Protein AF-A0A6L2ZPE0-F1 (afdb_monomer)

Solvent-accessible surface area (backbone atoms only — not comparable to full-atom values): 14202 Å² total; per-residue (Å²): 119,42,83,41,79,46,84,91,79,40,63,32,37,33,32,72,95,74,75,38,65,35,44,45,56,43,68,49,98,86,68,51,77,44,74,53,47,75,71,44,80,59,39,36,24,79,84,68,46,30,36,34,26,38,26,52,60,90,89,48,51,29,39,37,36,22,38,70,83,26,42,57,69,44,80,45,80,47,71,62,42,45,76,47,62,55,90,67,32,40,35,39,35,35,39,81,40,45,62,68,52,84,88,72,60,78,58,49,72,44,65,26,36,36,42,34,64,43,83,83,42,46,64,91,42,48,35,35,41,58,54,69,72,50,80,34,57,27,35,36,43,40,44,83,50,59,21,33,44,34,40,31,52,48,92,84,46,51,72,42,72,36,33,38,31,30,54,73,96,33,57,29,39,42,54,95,81,26,44,32,43,54,45,55,75,53,36,73,30,36,30,41,32,34,59,66,45,58,34,78,56,75,90,45,66,89,60,46,43,70,72,58,90,81,78,54,83,75,35,66,36,37,33,34,32,31,46,43,52,52,53,53,47,58,49,64,77,44,78,88,58,57,73,90,71,43,58,72,45,75,41,55,70,36,83,85,132

Secondary structure (DSSP, 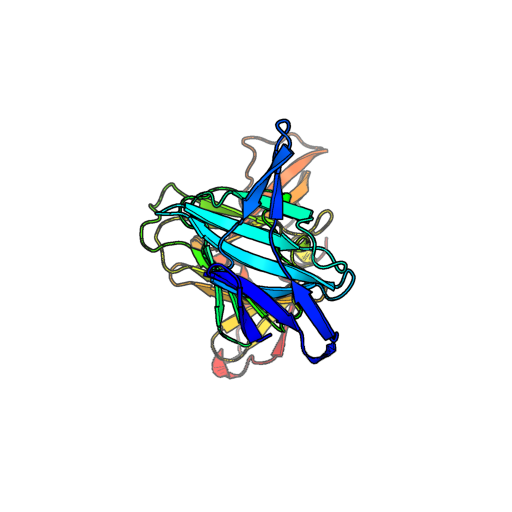8-state):
-EEEEPGGG-EEEEEGGGTEEE--EEE-TTS-EEEP-EEEEEEE-TTT--EEEEEEETTEEEEEEE-TTSSEEEEEE-SS-EEEEETTEEEEE-TT-SB--GGG----SSSEEEEE--TT--TT-EEEEEGGG---SEEEEEE-SSSEEEEEPPTT--GGG-EEEEETTEEEEEETTEEEEEEESSGGGEEEEEEEEESS-TTTTTT-EESSSSPPTT-EEEEEEEHHHHHHHHHHT-TTS-GGG-BT-EE-SS---

Structure (mmCIF, N/CA/C/O backbone):
data_AF-A0A6L2ZPE0-F1
#
_entry.id   AF-A0A6L2ZPE0-F1
#
loop_
_atom_site.group_PDB
_atom_site.id
_atom_site.type_symbol
_atom_site.label_atom_id
_atom_site.label_alt_id
_atom_site.label_comp_id
_atom_site.label_asym_id
_atom_site.label_entity_id
_atom_site.label_seq_id
_atom_site.pdbx_PDB_ins_code
_atom_site.Cartn_x
_atom_site.Cartn_y
_atom_site.Cartn_z
_atom_site.occupancy
_atom_site.B_iso_or_equiv
_atom_site.auth_seq_id
_atom_site.auth_comp_id
_atom_site.auth_asym_id
_atom_site.auth_atom_id
_atom_site.pdbx_PDB_model_num
ATOM 1 N N . MET A 1 1 ? -19.258 -7.045 14.512 1.00 85.19 1 MET A N 1
ATOM 2 C CA . MET A 1 1 ? -18.960 -5.946 15.446 1.00 85.19 1 MET A CA 1
ATOM 3 C C . MET A 1 1 ? -20.206 -5.113 15.635 1.00 85.19 1 MET A C 1
ATOM 5 O O . MET A 1 1 ? -20.815 -4.745 14.639 1.00 85.19 1 MET A O 1
ATOM 9 N N . ILE A 1 2 ? -20.593 -4.888 16.885 1.00 84.50 2 ILE A N 1
ATOM 10 C CA . ILE A 1 2 ? -21.793 -4.151 17.286 1.00 84.50 2 ILE A CA 1
ATOM 11 C C . ILE A 1 2 ? -21.330 -3.026 18.204 1.00 84.50 2 ILE A C 1
ATOM 13 O O . ILE A 1 2 ? -20.639 -3.296 19.184 1.00 84.50 2 ILE A O 1
ATOM 17 N N . LYS A 1 3 ? -21.674 -1.778 17.891 1.00 86.06 3 LYS A N 1
ATOM 18 C CA . LYS A 1 3 ? -21.422 -0.658 18.800 1.00 86.06 3 LYS A CA 1
ATOM 19 C C . LYS A 1 3 ? -22.396 -0.761 19.974 1.00 86.06 3 LYS A C 1
ATOM 21 O O . LYS A 1 3 ? -23.591 -0.940 19.754 1.00 86.06 3 LYS A O 1
ATOM 26 N N . VAL A 1 4 ? -21.887 -0.691 21.198 1.00 86.38 4 VAL A N 1
ATOM 27 C CA . VAL A 1 4 ? -22.680 -0.798 22.427 1.00 86.38 4 VAL A CA 1
ATOM 28 C C . VAL A 1 4 ? -22.483 0.445 23.282 1.00 86.38 4 VAL A C 1
ATOM 30 O O . VAL A 1 4 ? -21.359 0.907 23.474 1.00 86.38 4 VAL A O 1
ATOM 33 N N . THR A 1 5 ? -23.583 0.984 23.797 1.0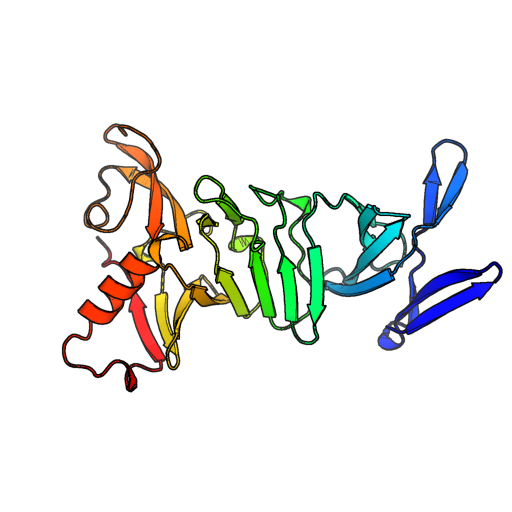0 83.06 5 THR A N 1
ATOM 34 C CA . THR A 1 5 ? -23.556 2.053 24.796 1.00 83.06 5 THR A CA 1
ATOM 35 C C . THR A 1 5 ? -23.596 1.409 26.175 1.00 83.06 5 THR A C 1
ATOM 37 O O . THR A 1 5 ? -24.498 0.627 26.468 1.00 83.06 5 THR A O 1
ATOM 40 N N . LEU A 1 6 ? -22.600 1.706 27.002 1.00 77.81 6 LEU A N 1
ATOM 41 C CA . LEU A 1 6 ? -22.524 1.265 28.390 1.00 77.81 6 LEU A CA 1
ATOM 42 C C . LEU A 1 6 ? -23.164 2.300 29.325 1.00 77.81 6 LEU A C 1
ATOM 44 O O . LEU A 1 6 ? -23.484 3.423 28.925 1.00 77.81 6 LEU A O 1
ATOM 48 N N . SER A 1 7 ? -23.302 1.934 30.600 1.00 76.38 7 SER A N 1
ATOM 49 C CA . SER A 1 7 ? -23.621 2.885 31.669 1.00 76.38 7 SER A CA 1
ATOM 50 C C . SER A 1 7 ? -22.662 4.084 31.635 1.00 76.38 7 SER A C 1
ATOM 52 O O . SER A 1 7 ? -21.479 3.925 31.340 1.00 76.38 7 SER A O 1
ATOM 54 N N . ASN A 1 8 ? -23.166 5.279 31.954 1.00 72.12 8 ASN A N 1
ATOM 55 C CA . ASN A 1 8 ? -22.430 6.555 31.909 1.00 72.12 8 ASN A CA 1
ATOM 56 C C . ASN A 1 8 ? -22.077 7.061 30.494 1.00 72.12 8 ASN A C 1
ATOM 58 O O . ASN A 1 8 ? -21.094 7.780 30.331 1.00 72.12 8 ASN A O 1
ATOM 62 N N . ASN A 1 9 ? -22.865 6.707 29.469 1.00 68.94 9 ASN A N 1
ATOM 63 C CA . ASN A 1 9 ? -22.670 7.126 28.069 1.00 68.94 9 ASN A CA 1
ATOM 64 C C . ASN A 1 9 ? -21.311 6.733 27.462 1.00 68.94 9 ASN A C 1
ATOM 66 O O . ASN A 1 9 ? -20.894 7.284 26.441 1.00 68.94 9 ASN A O 1
ATOM 70 N N . GLN A 1 10 ? -20.624 5.760 28.059 1.00 75.06 10 GLN A N 1
ATOM 71 C CA . GLN A 1 10 ? -19.410 5.202 27.479 1.00 75.06 10 GLN A CA 1
ATOM 72 C C . GLN A 1 10 ? -19.762 4.344 26.263 1.00 75.06 10 GLN A C 1
ATOM 74 O O . GLN A 1 10 ? -20.821 3.719 26.206 1.00 75.06 10 GLN A O 1
ATOM 79 N N . GLN A 1 11 ? -18.869 4.305 25.278 1.00 77.25 11 GLN A N 1
ATOM 80 C CA . GLN A 1 11 ? -19.064 3.524 24.061 1.00 77.25 11 GLN A CA 1
ATOM 81 C C . GLN A 1 11 ? -18.039 2.400 23.999 1.00 77.25 11 GLN A C 1
ATOM 83 O O . GLN A 1 11 ? -16.845 2.611 24.205 1.00 77.25 11 GLN A O 1
ATOM 88 N N . GLY A 1 12 ? -18.526 1.204 23.694 1.00 83.56 12 GLY A N 1
ATOM 89 C CA . GLY A 1 12 ? -17.714 0.032 23.427 1.00 83.56 12 GLY A CA 1
ATOM 90 C C . GLY A 1 12 ? -18.099 -0.620 22.114 1.00 83.56 12 GLY A C 1
ATOM 91 O O . GLY A 1 12 ? -19.098 -0.276 21.478 1.00 83.56 12 GLY A O 1
ATOM 92 N N . TRP A 1 13 ? -17.309 -1.604 21.713 1.00 88.19 13 TRP A N 1
ATOM 93 C CA . TRP A 1 13 ? -17.604 -2.421 20.545 1.00 88.19 13 TRP A CA 1
ATOM 94 C C . TRP A 1 13 ? -17.597 -3.892 20.916 1.00 88.19 13 TRP A C 1
ATOM 96 O O . TRP A 1 13 ? -16.618 -4.396 21.447 1.00 88.19 13 TRP A O 1
ATOM 106 N N . TYR A 1 14 ? -18.684 -4.597 20.630 1.00 86.88 14 TYR A N 1
ATOM 107 C CA . TYR A 1 14 ? -18.827 -6.015 20.918 1.00 86.88 14 TYR A CA 1
ATOM 108 C C . TYR A 1 14 ? -18.617 -6.873 19.664 1.00 86.88 14 TYR A C 1
ATOM 110 O O . TYR A 1 14 ? -19.280 -6.698 18.632 1.00 86.88 14 TYR A O 1
ATOM 118 N N . HIS A 1 15 ? -17.706 -7.838 19.753 1.00 86.38 15 HIS A N 1
ATOM 119 C CA . HIS A 1 15 ? -17.476 -8.864 18.747 1.00 86.38 15 HIS A CA 1
ATOM 120 C C . HIS A 1 15 ? -18.230 -10.143 19.116 1.00 86.38 15 HIS A C 1
ATOM 122 O O . HIS A 1 15 ? -17.716 -10.978 19.857 1.00 86.38 15 HIS A O 1
ATOM 128 N N . ALA A 1 16 ? -19.429 -10.331 18.556 1.00 82.44 16 ALA A N 1
ATOM 129 C CA . ALA A 1 16 ? -20.279 -11.488 18.854 1.00 82.44 16 ALA A CA 1
ATOM 130 C C . ALA A 1 16 ? -19.575 -12.841 18.638 1.00 82.44 16 ALA A C 1
ATOM 132 O O . ALA A 1 16 ? -19.639 -13.704 19.507 1.00 82.44 16 ALA A O 1
ATOM 133 N N . GLY A 1 17 ? -18.824 -12.999 17.541 1.00 79.94 17 GLY A N 1
ATOM 134 C CA . GLY A 1 17 ? -18.114 -14.251 17.243 1.00 79.94 17 GLY A CA 1
ATOM 135 C C . GLY A 1 17 ? -16.994 -14.599 18.232 1.00 79.94 17 GLY A C 1
ATOM 136 O O . GLY A 1 17 ? -16.657 -15.763 18.379 1.00 79.94 17 GLY A O 1
ATOM 137 N N . GLN A 1 18 ? -16.450 -13.606 18.942 1.00 80.69 18 GLN A N 1
ATOM 138 C CA . GLN A 1 18 ? -15.392 -13.794 19.949 1.00 80.69 18 GLN A CA 1
ATOM 139 C C . GLN A 1 18 ? -15.925 -13.575 21.373 1.00 80.69 18 GLN A C 1
ATOM 141 O O . GLN A 1 18 ? -15.170 -13.644 22.334 1.00 80.69 18 GLN A O 1
ATOM 146 N N . LYS A 1 19 ? -17.223 -13.265 21.509 1.00 84.31 19 LYS A N 1
ATOM 147 C CA . LYS A 1 19 ? -17.889 -12.846 22.748 1.00 84.31 19 LYS A CA 1
ATOM 148 C C . LYS A 1 19 ? -17.116 -11.780 23.531 1.00 84.31 19 LYS A C 1
ATOM 150 O O . LYS A 1 19 ? -17.027 -11.838 24.753 1.00 84.31 19 LYS A O 1
ATOM 155 N N . LYS A 1 20 ? -16.570 -10.794 22.820 1.00 83.38 20 LYS A N 1
ATOM 156 C CA . LYS A 1 20 ? -15.585 -9.861 23.369 1.00 83.38 20 LYS A CA 1
ATOM 157 C C . LYS A 1 20 ? -16.029 -8.409 23.285 1.00 83.38 20 LYS A C 1
ATOM 159 O O . LYS A 1 20 ? -16.500 -7.983 22.236 1.00 83.38 20 LYS A O 1
ATOM 164 N N . LEU A 1 21 ? -15.833 -7.650 24.361 1.00 84.25 21 LEU A N 1
ATOM 165 C CA . LEU A 1 21 ? -16.079 -6.211 24.414 1.00 84.25 21 LEU A CA 1
ATOM 166 C C . LEU A 1 21 ? -14.755 -5.438 24.349 1.00 84.25 21 LEU A C 1
ATOM 168 O O . LEU A 1 21 ? -13.828 -5.721 25.099 1.00 84.25 21 LEU A O 1
ATOM 172 N N . PHE A 1 22 ? -14.687 -4.468 23.446 1.00 84.31 22 PHE A N 1
ATOM 173 C CA . PHE A 1 22 ? -13.554 -3.581 23.221 1.00 84.31 22 PHE A CA 1
ATOM 174 C C . PHE A 1 22 ? -13.868 -2.210 23.814 1.00 84.31 22 PHE A C 1
ATOM 176 O O . PHE A 1 22 ? -14.843 -1.574 23.401 1.00 84.31 22 PHE A O 1
ATOM 183 N N . LEU A 1 23 ? -13.048 -1.774 24.772 1.00 81.50 23 LEU A N 1
ATOM 184 C CA . LEU A 1 23 ? -13.173 -0.485 25.453 1.00 81.50 23 LEU A CA 1
ATOM 185 C C . LEU A 1 23 ? -11.819 0.233 25.457 1.00 81.50 23 LEU A C 1
ATOM 187 O O . LEU A 1 23 ? -10.861 -0.287 26.031 1.00 81.50 23 LEU A O 1
ATOM 191 N N . PRO A 1 24 ? -11.681 1.403 24.818 1.00 76.06 24 PRO A N 1
ATOM 192 C CA . PRO A 1 24 ? -10.384 2.055 24.706 1.00 76.06 24 PRO A CA 1
ATOM 193 C C . PRO A 1 24 ? -10.133 2.959 25.913 1.00 76.06 24 PRO A C 1
ATOM 195 O O . PRO A 1 24 ? -10.222 4.187 25.839 1.00 76.06 24 PRO A O 1
ATOM 198 N N . PHE A 1 25 ? -9.824 2.352 27.046 1.00 78.81 25 PHE A N 1
ATOM 199 C CA . PHE A 1 25 ? -9.368 3.101 28.206 1.00 78.81 25 PHE A CA 1
ATOM 200 C C . PHE A 1 25 ? -7.847 3.237 28.177 1.00 78.81 25 PHE A C 1
ATOM 202 O O . PHE A 1 25 ? -7.128 2.291 27.860 1.00 78.81 25 PHE A O 1
ATOM 209 N N . THR A 1 26 ? -7.366 4.422 28.526 1.00 70.00 26 THR A N 1
ATOM 210 C CA . THR A 1 26 ? -5.977 4.670 28.917 1.00 70.00 26 THR A CA 1
ATOM 211 C C . THR A 1 26 ? -5.974 5.245 30.307 1.00 70.00 26 THR A C 1
ATOM 213 O O . THR A 1 26 ? -6.753 6.156 30.573 1.00 70.00 26 THR A O 1
ATOM 216 N N . THR A 1 27 ? -5.077 4.765 31.152 1.00 71.44 27 THR A N 1
ATOM 217 C CA . THR A 1 27 ? -4.797 5.393 32.439 1.00 71.44 27 THR A CA 1
ATOM 218 C C . THR A 1 27 ? -3.555 6.253 32.265 1.00 71.44 27 THR A C 1
ATOM 220 O O . THR A 1 27 ? -2.558 5.769 31.729 1.00 71.44 27 THR A O 1
ATOM 223 N N . ASP A 1 28 ? -3.622 7.528 32.633 1.00 73.50 28 ASP A N 1
ATOM 224 C CA . ASP A 1 28 ? -2.429 8.376 32.655 1.00 73.50 28 ASP A CA 1
ATOM 225 C C . ASP A 1 28 ? -1.588 8.143 33.924 1.00 73.50 28 ASP A C 1
ATOM 227 O O . ASP A 1 28 ? -1.962 7.373 34.810 1.00 73.50 28 ASP A O 1
ATOM 231 N N . GLU A 1 29 ? -0.437 8.813 34.016 1.00 75.19 29 GLU A N 1
ATOM 232 C CA . GLU A 1 29 ? 0.478 8.714 35.165 1.00 75.19 29 GLU A CA 1
ATOM 233 C C . GLU A 1 29 ? -0.168 9.156 36.492 1.00 75.19 29 GLU A C 1
ATOM 235 O O . GLU A 1 29 ? 0.295 8.765 37.561 1.00 75.19 29 GLU A O 1
ATOM 240 N N . SER A 1 30 ? -1.260 9.929 36.437 1.00 74.88 30 SER A N 1
ATOM 241 C CA . SER A 1 30 ? -2.030 10.360 37.610 1.00 74.88 30 SER A CA 1
ATOM 242 C C . SER A 1 30 ? -3.082 9.340 38.062 1.00 74.88 30 SER A C 1
ATOM 244 O O . SER A 1 30 ? -3.756 9.555 39.067 1.00 74.88 30 SER A O 1
ATOM 246 N N . GLY A 1 31 ? -3.245 8.233 37.330 1.00 73.12 31 GLY A N 1
ATOM 247 C CA . GLY A 1 31 ? -4.303 7.254 37.574 1.00 73.12 31 GLY A CA 1
ATOM 248 C C . GLY A 1 31 ? -5.650 7.629 36.947 1.00 73.12 31 GLY A C 1
ATOM 249 O O . GLY A 1 31 ? -6.632 6.910 37.140 1.00 73.12 31 GLY A O 1
ATOM 250 N N . SER A 1 32 ? -5.725 8.724 36.183 1.00 75.56 32 SER A N 1
ATOM 251 C CA . SER A 1 32 ? -6.971 9.177 35.564 1.00 75.56 32 SER A CA 1
ATOM 252 C C . SER A 1 32 ? -7.281 8.362 34.312 1.00 75.56 32 SER A C 1
ATOM 254 O O . SER A 1 32 ? -6.438 8.176 33.432 1.00 75.56 32 SER A O 1
ATOM 256 N N . ILE A 1 33 ? -8.524 7.883 34.209 1.00 73.69 33 ILE A N 1
ATOM 257 C CA . ILE A 1 33 ? -8.987 7.091 33.066 1.00 73.69 33 ILE A CA 1
ATOM 258 C C . ILE A 1 33 ? -9.466 8.027 31.957 1.00 73.69 33 ILE A C 1
ATOM 260 O O . ILE A 1 33 ? -10.505 8.678 32.062 1.00 73.69 33 ILE A O 1
ATOM 264 N N . LYS A 1 34 ? -8.747 8.031 30.839 1.00 76.25 34 LYS A N 1
ATOM 265 C CA . LYS A 1 34 ? -9.169 8.649 29.585 1.00 76.25 34 LYS A CA 1
ATOM 266 C C . LYS A 1 34 ? -9.822 7.604 28.685 1.00 76.25 34 LYS A C 1
ATOM 268 O O . LYS A 1 34 ? -9.224 6.579 28.372 1.00 76.25 34 LYS A O 1
ATOM 273 N N . THR A 1 35 ? -11.047 7.889 28.249 1.00 75.12 35 THR A N 1
ATOM 274 C CA . THR A 1 35 ? -11.790 7.052 27.295 1.00 75.12 35 THR A CA 1
ATOM 275 C C . THR A 1 35 ? -11.646 7.635 25.894 1.00 75.12 35 THR A C 1
ATOM 277 O O . THR A 1 35 ? -11.941 8.813 25.690 1.00 75.12 35 THR A O 1
ATOM 280 N N . HIS A 1 36 ? -11.206 6.833 24.923 1.00 76.88 36 HIS A N 1
ATOM 281 C CA . HIS A 1 36 ? -11.205 7.241 23.512 1.00 76.88 36 HIS A CA 1
ATOM 282 C C . HIS A 1 36 ? -12.570 6.937 22.880 1.00 76.88 36 HIS A C 1
ATOM 284 O O . HIS A 1 36 ? -13.215 5.941 23.196 1.00 76.88 36 HIS A O 1
ATOM 290 N N . ASN A 1 37 ? -13.051 7.792 21.985 1.00 81.12 37 ASN A N 1
ATOM 291 C CA . ASN A 1 37 ? -14.343 7.571 21.341 1.00 81.12 37 ASN A CA 1
ATOM 292 C C . ASN A 1 37 ? -14.159 6.709 20.085 1.00 81.12 37 ASN A C 1
ATOM 294 O O . ASN A 1 37 ? -13.794 7.247 19.043 1.00 81.12 37 ASN A O 1
ATOM 298 N N . LEU A 1 38 ? -14.400 5.393 20.177 1.00 84.88 38 LEU A N 1
ATOM 299 C CA . LEU A 1 38 ? -14.336 4.483 19.022 1.00 84.88 38 LEU A CA 1
ATOM 300 C C . LEU A 1 38 ? -15.484 4.763 18.048 1.00 84.88 38 LEU A C 1
ATOM 302 O O . LEU A 1 38 ? -16.615 4.293 18.226 1.00 84.88 38 LEU A O 1
ATOM 306 N N . ASP A 1 39 ? -15.172 5.497 16.991 1.00 83.19 39 ASP A N 1
ATOM 307 C CA . ASP A 1 39 ? -16.144 5.965 16.015 1.00 83.19 39 ASP A CA 1
ATOM 308 C C . ASP A 1 39 ? -16.479 4.879 14.988 1.00 83.19 39 ASP A C 1
ATOM 310 O O . ASP A 1 39 ? -17.623 4.431 14.903 1.00 83.19 39 ASP A O 1
ATOM 314 N N . GLN A 1 40 ? -15.465 4.380 14.274 1.00 86.94 40 GLN A N 1
ATOM 315 C CA . GLN A 1 40 ? -15.633 3.412 13.188 1.00 86.94 40 GLN A CA 1
ATOM 316 C C . GLN A 1 40 ? -14.721 2.201 13.377 1.00 86.94 40 GLN A C 1
ATOM 318 O O . GLN A 1 40 ? -13.508 2.337 13.498 1.00 86.94 40 GLN A O 1
ATOM 323 N N . TYR A 1 41 ? -15.293 0.997 13.327 1.00 89.44 41 TYR A N 1
ATOM 324 C CA . TYR A 1 41 ? -14.527 -0.249 13.280 1.00 89.44 41 TYR A CA 1
ATOM 325 C C . TYR A 1 41 ? -13.953 -0.506 11.881 1.00 89.44 41 TYR A C 1
ATOM 327 O O . TYR A 1 41 ? -14.695 -0.598 10.898 1.00 89.44 41 TYR A O 1
ATOM 335 N N . LEU A 1 42 ? -12.634 -0.691 11.810 1.00 91.94 42 LEU A N 1
ATOM 336 C CA . LEU A 1 42 ? -11.914 -0.973 10.574 1.00 91.94 42 LEU A CA 1
ATOM 337 C C . LEU A 1 42 ? -11.742 -2.470 10.354 1.00 91.94 42 LEU A C 1
ATOM 339 O O . LEU A 1 42 ? -12.040 -2.953 9.275 1.00 91.94 42 LEU A O 1
ATOM 343 N N . GLY A 1 43 ? -11.349 -3.267 11.339 1.00 91.69 43 GLY A N 1
ATOM 344 C CA . GLY A 1 43 ? -11.106 -4.692 11.094 1.00 91.69 43 GLY A CA 1
ATOM 345 C C . GLY A 1 43 ? -10.294 -5.364 12.181 1.00 91.69 43 GLY A C 1
ATOM 346 O O . GLY A 1 43 ? -9.867 -4.705 13.121 1.00 91.69 43 GLY A O 1
ATOM 347 N N . LEU A 1 44 ? -10.113 -6.676 12.058 1.00 91.62 44 LEU A N 1
ATOM 348 C CA . LEU A 1 44 ? -9.188 -7.458 12.879 1.00 91.62 44 LEU A CA 1
ATOM 349 C C . LEU A 1 44 ? -7.965 -7.815 12.043 1.00 91.62 44 LEU A C 1
ATOM 351 O O . LEU A 1 44 ? -8.114 -8.032 10.847 1.00 91.62 44 LEU A O 1
ATOM 355 N N . THR A 1 45 ? -6.788 -7.930 12.644 1.00 90.88 45 THR A N 1
ATOM 356 C CA . THR A 1 45 ? -5.658 -8.608 11.995 1.00 90.88 45 THR A CA 1
ATOM 357 C C . THR A 1 45 ? -5.926 -10.111 11.905 1.00 90.88 45 THR A C 1
ATOM 359 O O . THR A 1 45 ? -6.571 -10.693 12.781 1.00 90.88 45 THR A O 1
ATOM 362 N N . HIS A 1 46 ? -5.401 -10.759 10.863 1.00 81.81 46 HIS A N 1
ATOM 363 C CA . HIS A 1 46 ? -5.574 -12.202 10.678 1.00 81.81 46 HIS A CA 1
ATOM 364 C C . HIS A 1 46 ? -4.809 -13.030 11.731 1.00 81.81 46 HIS A C 1
ATOM 366 O O . HIS A 1 46 ? -5.310 -14.048 12.187 1.00 81.81 46 HIS A O 1
ATOM 372 N N . GLN A 1 47 ? -3.596 -12.611 12.122 1.00 79.69 47 GLN A N 1
ATOM 373 C CA . GLN A 1 47 ? -2.721 -13.400 13.007 1.00 79.69 47 GLN A CA 1
ATOM 374 C C . GLN A 1 47 ? -2.894 -13.083 14.496 1.00 79.69 47 GLN A C 1
ATOM 376 O O . GLN A 1 47 ? -3.029 -13.992 15.304 1.00 79.69 47 GLN A O 1
ATOM 381 N N . SER A 1 48 ? -2.857 -11.800 14.866 1.00 78.44 48 SER A N 1
ATOM 382 C CA . SER A 1 48 ? -2.891 -11.380 16.274 1.00 78.44 48 SER A CA 1
ATOM 383 C C . SER A 1 48 ? -4.295 -11.069 16.788 1.00 78.44 48 SER A C 1
ATOM 385 O O . SER A 1 48 ? -4.449 -10.775 17.966 1.00 78.44 48 SER A O 1
ATOM 387 N N . HIS A 1 49 ? -5.309 -11.088 15.914 1.00 82.81 49 HIS A N 1
ATOM 388 C CA . HIS A 1 49 ? -6.677 -10.666 16.220 1.00 82.81 49 HIS A CA 1
ATOM 389 C C . HIS A 1 49 ? -6.767 -9.288 16.894 1.00 82.81 49 HIS A C 1
ATOM 391 O O . HIS A 1 49 ? -7.667 -9.024 17.692 1.00 82.81 49 HIS A O 1
ATOM 397 N N . ASN A 1 50 ? -5.858 -8.380 16.536 1.00 90.38 50 ASN A N 1
ATOM 398 C CA . ASN A 1 50 ? -5.886 -7.008 17.024 1.00 90.38 50 ASN A CA 1
ATOM 399 C C . ASN A 1 50 ? -6.934 -6.224 16.235 1.00 90.38 50 ASN A C 1
ATOM 401 O O . ASN A 1 50 ? -6.973 -6.288 15.004 1.00 90.38 50 ASN A O 1
ATOM 405 N N . ALA A 1 51 ? -7.799 -5.502 16.938 1.00 91.81 51 ALA A N 1
ATOM 406 C CA . ALA A 1 51 ? -8.878 -4.734 16.339 1.00 91.81 51 ALA A CA 1
ATOM 407 C C . ALA A 1 51 ? -8.437 -3.294 16.071 1.00 91.81 51 ALA A C 1
ATOM 409 O O . ALA A 1 51 ? -7.878 -2.636 16.944 1.00 91.81 51 ALA A O 1
ATOM 410 N N . TYR A 1 52 ? -8.732 -2.796 14.875 1.00 92.81 52 TYR A N 1
ATOM 411 C CA . TYR A 1 52 ? -8.467 -1.419 14.477 1.00 92.81 52 TYR A CA 1
ATOM 412 C C . TYR A 1 52 ? -9.755 -0.609 14.429 1.00 92.81 52 TYR A C 1
ATOM 414 O O . TYR A 1 52 ? -10.780 -1.068 13.909 1.00 92.81 52 TYR A O 1
ATOM 422 N N . PHE A 1 53 ? -9.674 0.619 14.925 1.00 91.50 53 PHE A N 1
ATOM 423 C CA . PHE A 1 53 ? -10.760 1.586 14.926 1.00 91.50 53 PHE A CA 1
ATOM 424 C C . PHE A 1 53 ? -10.244 2.973 14.557 1.00 91.50 53 PHE A C 1
ATOM 426 O O . PHE A 1 53 ? -9.115 3.322 14.892 1.00 91.50 53 PHE A O 1
ATOM 433 N N . ASN A 1 54 ? -11.106 3.786 13.958 1.00 89.44 54 ASN A N 1
ATOM 434 C CA . ASN A 1 54 ? -10.958 5.233 14.021 1.00 89.44 54 ASN A CA 1
ATOM 435 C C . ASN A 1 54 ? -11.539 5.729 15.346 1.00 89.44 54 ASN A C 1
ATOM 437 O O . ASN A 1 54 ? -12.616 5.294 15.763 1.00 89.44 54 ASN A O 1
ATOM 441 N N . SER A 1 55 ? -10.839 6.655 15.986 1.00 86.88 55 SER A N 1
ATOM 442 C CA . SER A 1 55 ? -11.306 7.419 17.133 1.00 86.88 55 SER A CA 1
ATOM 443 C C . SER A 1 55 ? -11.468 8.877 16.749 1.00 86.88 55 SER A C 1
ATOM 445 O O . SER A 1 55 ? -10.623 9.408 16.036 1.00 86.88 55 SER A O 1
ATOM 447 N N . LYS A 1 56 ? -12.522 9.531 17.242 1.00 79.50 56 LYS A N 1
ATOM 448 C CA . LYS A 1 56 ? -12.767 10.957 16.997 1.00 79.50 56 LYS A CA 1
ATOM 449 C C . LYS A 1 56 ? -12.894 11.730 18.304 1.00 79.50 56 LYS A C 1
ATOM 451 O O . LYS A 1 56 ? -13.828 11.499 19.074 1.00 79.50 56 LYS A O 1
ATOM 456 N N . VAL A 1 57 ? -11.990 12.680 18.531 1.00 71.75 57 VAL A N 1
ATOM 457 C CA . VAL A 1 57 ? -12.045 13.626 19.655 1.00 71.75 57 VAL A CA 1
ATOM 458 C C . VAL A 1 57 ? -11.963 15.047 19.098 1.00 71.75 57 VAL A C 1
ATOM 460 O O . VAL A 1 57 ? -10.904 15.502 18.677 1.00 71.75 57 VAL A O 1
ATOM 463 N N . GLY A 1 58 ? -13.100 15.747 19.060 1.00 72.69 58 GLY A N 1
ATOM 464 C CA . GLY A 1 58 ? -13.204 17.029 18.355 1.00 72.69 58 GLY A CA 1
ATOM 465 C C . GLY A 1 58 ? -12.934 16.855 16.857 1.00 72.69 58 GLY A C 1
ATOM 466 O O . GLY A 1 58 ? -13.609 16.064 16.193 1.00 72.69 58 GLY A O 1
ATOM 467 N N . GLU A 1 59 ? -11.937 17.576 16.342 1.00 67.69 59 GLU A N 1
ATOM 468 C CA . GLU A 1 59 ? -11.456 17.458 14.956 1.00 67.69 59 GLU A CA 1
ATOM 469 C C . GLU A 1 59 ? -10.338 16.421 14.782 1.00 67.69 59 GLU A C 1
ATOM 471 O O . GLU A 1 59 ? -10.019 16.040 13.657 1.00 67.69 59 GLU A O 1
ATOM 476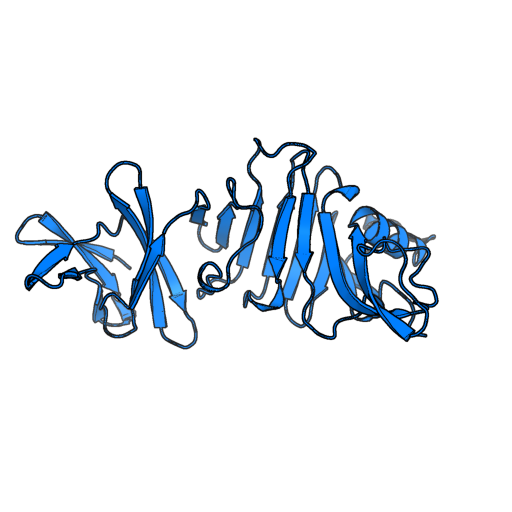 N N . GLN A 1 60 ? -9.757 15.923 15.878 1.00 72.50 60 GLN A N 1
ATOM 477 C CA . GLN A 1 60 ? -8.717 14.904 15.806 1.00 72.50 60 GLN A CA 1
ATOM 478 C C . GLN A 1 60 ? -9.347 13.547 15.515 1.00 72.50 60 GLN A C 1
ATOM 480 O O . GLN A 1 60 ? -10.130 13.013 16.307 1.00 72.50 60 GLN A O 1
ATOM 485 N N . LEU A 1 61 ? -8.981 12.991 14.366 1.00 81.94 61 LEU A N 1
ATOM 486 C CA . LEU A 1 61 ? -9.130 11.575 14.085 1.00 81.94 61 LEU A CA 1
ATOM 487 C C . LEU A 1 61 ? -7.857 10.884 14.565 1.00 81.94 61 LEU A C 1
ATOM 489 O O . LEU A 1 61 ? -6.778 11.426 14.415 1.00 81.94 61 LEU A O 1
ATOM 493 N N . ASP A 1 62 ? -7.959 9.707 15.149 1.00 87.69 62 ASP A N 1
ATOM 494 C CA . ASP A 1 62 ? -6.813 8.890 15.531 1.00 87.69 62 ASP A CA 1
ATOM 495 C C . ASP A 1 62 ? -7.106 7.446 15.166 1.00 87.69 62 ASP A C 1
ATOM 497 O O . ASP A 1 62 ? -8.260 7.020 15.141 1.00 87.69 62 ASP A O 1
ATOM 501 N N . LEU A 1 63 ? -6.062 6.670 14.928 1.00 89.69 63 LEU A N 1
ATOM 502 C CA . LEU A 1 63 ? -6.181 5.235 14.765 1.00 89.69 63 LEU A CA 1
ATOM 503 C C . LEU A 1 63 ? -5.918 4.552 16.098 1.00 89.69 63 LEU A C 1
ATOM 505 O O . LEU A 1 63 ? -4.922 4.798 16.776 1.00 89.69 63 LEU A O 1
ATOM 509 N N . ILE A 1 64 ? -6.834 3.677 16.479 1.00 90.31 64 ILE A N 1
ATOM 510 C CA . ILE A 1 64 ? -6.787 2.931 17.724 1.00 90.31 64 ILE A CA 1
ATOM 511 C C . ILE A 1 64 ? -6.602 1.459 17.389 1.00 90.31 64 ILE A C 1
ATOM 513 O O . ILE A 1 64 ? -7.472 0.840 16.776 1.00 90.31 64 ILE A O 1
ATOM 517 N N . LYS A 1 65 ? -5.467 0.905 17.816 1.00 91.50 65 LYS A N 1
ATOM 518 C CA . LYS A 1 65 ? -5.184 -0.526 17.790 1.00 91.50 65 LYS A CA 1
ATOM 519 C C . LYS A 1 65 ? -5.476 -1.097 19.168 1.00 91.50 65 LYS A C 1
ATOM 521 O O . LYS A 1 65 ? -4.897 -0.671 20.168 1.00 91.50 65 LYS A O 1
ATOM 526 N N . MET A 1 66 ? -6.369 -2.068 19.214 1.00 90.56 66 MET A N 1
ATOM 527 C CA . MET A 1 66 ? -6.718 -2.808 20.415 1.00 90.56 66 MET A CA 1
ATOM 528 C C . MET A 1 66 ? -6.198 -4.228 20.297 1.00 90.56 66 MET A C 1
ATOM 530 O O . MET A 1 66 ? -6.300 -4.832 19.230 1.00 90.56 66 MET A O 1
ATOM 534 N N . ASN A 1 67 ? -5.659 -4.763 21.383 1.00 89.69 67 ASN A N 1
ATOM 535 C CA . ASN A 1 67 ? -5.151 -6.126 21.379 1.00 89.69 67 ASN A CA 1
ATOM 536 C C . ASN A 1 67 ? -6.296 -7.154 21.392 1.00 89.69 67 ASN A C 1
ATOM 538 O O . ASN A 1 67 ? -7.469 -6.822 21.601 1.00 89.69 67 ASN A O 1
ATOM 542 N N . GLN A 1 68 ? -5.941 -8.428 21.229 1.00 86.38 68 GLN A N 1
ATOM 543 C CA . GLN A 1 68 ? -6.866 -9.553 21.382 1.00 86.38 68 GLN A CA 1
ATOM 544 C C . GLN A 1 68 ? -7.541 -9.631 22.752 1.00 86.38 68 GLN A C 1
ATOM 546 O O . GLN A 1 68 ? -8.531 -10.346 22.868 1.00 86.38 68 GLN A O 1
ATOM 551 N N . ASP A 1 69 ? -7.037 -8.923 23.772 1.00 84.88 69 ASP A N 1
ATOM 552 C CA . ASP A 1 69 ? -7.611 -8.833 25.118 1.00 84.88 69 ASP A CA 1
ATOM 553 C C . ASP A 1 69 ? -8.637 -7.698 25.248 1.00 84.88 69 ASP A C 1
ATOM 555 O O . ASP A 1 69 ? -9.451 -7.714 26.168 1.00 84.88 69 ASP A O 1
ATOM 559 N N . GLY A 1 70 ? -8.776 -6.857 24.219 1.00 81.12 70 GLY A N 1
ATOM 560 C CA . GLY A 1 70 ? -9.774 -5.790 24.166 1.00 81.12 70 GLY A CA 1
ATOM 561 C C . GLY A 1 70 ? -9.326 -4.543 24.914 1.00 81.12 70 GLY A C 1
ATOM 562 O O . GLY A 1 70 ? -10.143 -3.651 25.137 1.00 81.12 70 GLY A O 1
ATOM 563 N N . ALA A 1 71 ? -8.041 -4.485 25.267 1.00 84.75 71 ALA A N 1
ATOM 564 C CA . ALA A 1 71 ? -7.364 -3.329 25.822 1.00 84.75 71 ALA A CA 1
ATOM 565 C C . ALA A 1 71 ? -6.722 -2.500 24.703 1.00 84.75 71 ALA A C 1
ATOM 567 O O . ALA A 1 71 ? -6.449 -3.000 23.606 1.00 84.75 71 ALA A O 1
ATOM 568 N N . LEU A 1 72 ? -6.472 -1.219 24.979 1.00 87.19 72 LEU A N 1
ATOM 569 C CA . LEU A 1 72 ? -5.711 -0.382 24.063 1.00 87.19 72 LEU A CA 1
ATOM 570 C C . LEU A 1 72 ? -4.269 -0.897 23.977 1.00 87.19 72 LEU A C 1
ATOM 572 O O . LEU A 1 72 ? -3.562 -0.930 24.976 1.00 87.19 72 LEU A O 1
ATOM 576 N N . GLU A 1 73 ? -3.831 -1.254 22.773 1.00 88.75 73 GLU A N 1
ATOM 577 C CA . GLU A 1 73 ? -2.437 -1.616 22.505 1.00 88.75 73 GLU A CA 1
ATOM 578 C C . GLU A 1 73 ? -1.645 -0.388 22.061 1.00 88.75 73 GLU A C 1
ATOM 580 O O . GLU A 1 73 ? -0.544 -0.134 22.542 1.00 88.75 73 GLU A O 1
ATOM 585 N N . LYS A 1 74 ? -2.207 0.384 21.123 1.00 88.44 74 LYS A N 1
ATOM 586 C CA . LYS A 1 74 ? -1.533 1.547 20.553 1.00 88.44 74 LYS A CA 1
ATOM 587 C C . LYS A 1 74 ? -2.529 2.588 20.070 1.00 88.44 74 LYS A C 1
ATOM 589 O O . LYS A 1 74 ? -3.539 2.266 19.443 1.00 88.44 74 LYS A O 1
ATOM 594 N N . LYS A 1 75 ? -2.190 3.851 20.313 1.00 88.12 75 LYS A N 1
ATOM 595 C CA . LYS A 1 75 ? -2.798 5.009 19.665 1.00 88.12 75 LYS A CA 1
ATOM 596 C C . LYS A 1 75 ? -1.837 5.520 18.593 1.00 88.12 75 LYS A C 1
ATOM 598 O O . LYS A 1 75 ? -0.690 5.829 18.900 1.00 88.12 75 LYS A O 1
ATOM 603 N N . ILE A 1 76 ? -2.310 5.603 17.358 1.00 87.19 76 ILE A N 1
ATOM 604 C CA . ILE A 1 76 ? -1.559 6.079 16.198 1.00 87.19 76 ILE A CA 1
ATOM 605 C C . ILE A 1 76 ? -2.170 7.429 15.793 1.00 87.19 76 ILE A C 1
ATOM 607 O O . ILE A 1 76 ? -3.323 7.458 15.350 1.00 87.19 76 ILE A O 1
ATOM 611 N N . PRO A 1 77 ? -1.449 8.549 15.984 1.00 86.00 77 PRO A N 1
ATOM 612 C CA . PRO A 1 77 ? -1.952 9.866 15.621 1.00 86.00 77 PRO A CA 1
ATOM 613 C C . PRO A 1 77 ? -2.254 9.961 14.128 1.00 86.00 77 PRO A C 1
ATOM 615 O O . PRO A 1 77 ? -1.411 9.605 13.302 1.00 86.00 77 PRO A O 1
ATOM 618 N N . ASN A 1 78 ? -3.426 10.481 13.765 1.00 81.62 78 ASN A N 1
ATOM 619 C CA . ASN A 1 78 ? -3.716 10.738 12.360 1.00 81.62 78 ASN A CA 1
ATOM 620 C C . ASN A 1 78 ? -2.974 11.999 11.894 1.00 81.62 78 ASN A C 1
ATOM 622 O O . ASN A 1 78 ? -3.219 13.103 12.376 1.00 81.62 78 ASN A O 1
ATOM 626 N N . LYS A 1 79 ? -2.091 11.843 10.908 1.00 83.00 79 LYS A N 1
ATOM 627 C CA . LYS A 1 79 ? -1.312 12.935 10.298 1.00 83.00 79 LYS A CA 1
ATOM 628 C C . LYS A 1 79 ? -2.029 13.559 9.087 1.00 83.00 79 LYS A C 1
ATOM 630 O O . LYS A 1 79 ? -1.385 14.001 8.143 1.00 83.00 79 LYS A O 1
ATOM 635 N N . GLY A 1 80 ? -3.361 13.531 9.085 1.00 79.12 80 GLY A N 1
ATOM 636 C CA . GLY A 1 80 ? -4.227 13.863 7.947 1.00 79.12 80 GLY A CA 1
ATOM 637 C C . GLY A 1 80 ? -4.492 12.698 6.981 1.00 79.12 80 GLY A C 1
ATOM 638 O O . GLY A 1 80 ? -5.211 12.882 6.005 1.00 79.12 80 GLY A O 1
ATOM 639 N N . MET A 1 81 ? -3.939 11.515 7.249 1.00 80.19 81 MET A N 1
ATOM 640 C CA . MET A 1 81 ? -4.146 10.276 6.497 1.00 80.19 81 MET A CA 1
ATOM 641 C C . MET A 1 81 ? -5.378 9.528 7.005 1.00 80.19 81 MET A C 1
ATOM 643 O O . MET A 1 81 ? -5.505 9.247 8.195 1.00 80.19 81 MET A O 1
ATOM 647 N N . ILE A 1 82 ? -6.276 9.119 6.118 1.00 84.38 82 ILE A N 1
ATOM 648 C CA . ILE A 1 82 ? -7.559 8.552 6.530 1.00 84.38 82 ILE A CA 1
ATOM 649 C C . ILE A 1 82 ? -7.651 7.093 6.106 1.00 84.38 82 ILE A C 1
ATOM 651 O O . ILE A 1 82 ? -7.665 6.777 4.919 1.00 84.38 82 ILE A O 1
ATOM 655 N N . TYR A 1 83 ? -7.794 6.208 7.092 1.00 93.06 83 TYR A N 1
ATOM 656 C CA . TYR A 1 83 ? -8.246 4.848 6.842 1.00 93.06 83 TYR A CA 1
ATOM 657 C C . TYR A 1 83 ? -9.759 4.756 6.992 1.00 93.06 83 TYR A C 1
ATOM 659 O O . TYR A 1 83 ? -10.323 5.185 7.997 1.00 93.06 83 TYR A O 1
ATOM 667 N N . GLN A 1 84 ? -10.427 4.164 6.010 1.00 92.25 84 GLN A N 1
ATOM 668 C CA . GLN A 1 84 ? -11.872 3.947 6.037 1.00 92.25 84 GLN A CA 1
ATOM 669 C C . GLN A 1 84 ? -12.201 2.530 5.606 1.00 92.25 84 GLN A C 1
ATOM 671 O O . GLN A 1 84 ? -11.521 1.942 4.769 1.00 92.25 84 GLN A O 1
ATOM 676 N N . ARG A 1 85 ? -13.293 1.980 6.138 1.00 90.75 85 ARG A N 1
ATOM 677 C CA . ARG A 1 85 ? -13.806 0.688 5.687 1.00 90.75 85 ARG A CA 1
ATOM 678 C C . ARG A 1 85 ? -15.030 0.861 4.802 1.00 90.75 85 ARG A C 1
ATOM 680 O O . ARG A 1 85 ? -16.085 1.256 5.289 1.00 90.75 85 ARG A O 1
ATOM 687 N N . ALA A 1 86 ? -14.908 0.422 3.555 1.00 91.00 86 ALA A N 1
ATOM 688 C CA . ALA A 1 86 ? -16.017 0.227 2.631 1.00 91.00 86 ALA A CA 1
ATOM 689 C C . ALA A 1 86 ? -16.060 -1.259 2.262 1.00 91.00 86 ALA A C 1
ATOM 691 O O . ALA A 1 86 ? -15.389 -1.681 1.328 1.00 91.00 86 ALA A O 1
ATOM 692 N N . LYS A 1 87 ? -16.775 -2.086 3.043 1.00 86.38 87 LYS A N 1
ATOM 693 C CA . LYS A 1 87 ? -16.758 -3.557 2.881 1.00 86.38 87 LYS A CA 1
ATOM 694 C C . LYS A 1 87 ? -16.993 -3.948 1.407 1.00 86.38 87 LYS A C 1
ATOM 696 O O . LYS A 1 87 ? -18.025 -3.546 0.874 1.00 86.38 87 LYS A O 1
ATOM 701 N N . PRO A 1 88 ? -16.100 -4.741 0.775 1.00 91.62 88 PRO A N 1
ATOM 702 C CA . PRO A 1 88 ? -15.028 -5.570 1.352 1.00 91.62 88 PRO A CA 1
ATOM 703 C C . PRO A 1 88 ? -13.606 -4.957 1.309 1.00 91.62 88 PRO A C 1
ATOM 705 O O . PRO A 1 88 ? -12.626 -5.690 1.342 1.00 91.62 88 PRO A O 1
ATOM 708 N N . ILE A 1 89 ? -13.470 -3.638 1.229 1.00 95.19 89 ILE A N 1
ATOM 709 C CA . ILE A 1 89 ? -12.209 -2.926 0.986 1.00 95.19 89 ILE A CA 1
ATOM 710 C C . ILE A 1 89 ? -11.819 -2.090 2.214 1.00 95.19 89 ILE A C 1
ATOM 712 O O . ILE A 1 89 ? -12.670 -1.447 2.845 1.00 95.19 89 ILE A O 1
ATOM 716 N N . LEU A 1 90 ? -10.527 -2.088 2.550 1.00 96.88 90 LEU A N 1
ATOM 717 C CA . LEU A 1 90 ? -9.931 -1.021 3.353 1.00 96.88 90 LEU A CA 1
ATOM 718 C C . LEU A 1 90 ? -9.429 0.070 2.412 1.00 96.88 90 LEU A C 1
ATOM 720 O O . LEU A 1 90 ? -8.738 -0.224 1.446 1.00 96.88 90 LEU A O 1
ATOM 724 N N . ILE A 1 91 ? -9.766 1.319 2.690 1.00 96.50 91 ILE A N 1
ATOM 725 C CA . ILE A 1 91 ? -9.305 2.479 1.935 1.00 96.50 91 ILE A CA 1
ATOM 726 C C . ILE A 1 91 ? -8.266 3.199 2.784 1.00 96.50 91 ILE A C 1
ATOM 728 O O . ILE A 1 91 ? -8.517 3.443 3.961 1.00 96.50 91 ILE A O 1
ATOM 732 N N . LEU A 1 92 ? -7.136 3.534 2.177 1.00 96.00 92 LEU A N 1
ATOM 733 C CA . LEU A 1 92 ? -6.102 4.424 2.678 1.00 96.00 92 LEU A CA 1
ATOM 734 C C . LEU A 1 92 ? -6.069 5.660 1.774 1.00 96.00 92 LEU A C 1
ATOM 736 O O . LEU A 1 92 ? -5.633 5.575 0.627 1.00 96.00 92 LEU A O 1
ATOM 740 N N . ASP A 1 93 ? -6.509 6.801 2.293 1.00 94.12 93 ASP A N 1
ATOM 741 C CA . ASP A 1 93 ? -6.238 8.113 1.707 1.00 94.12 93 ASP A CA 1
ATOM 742 C C . ASP A 1 93 ? -5.001 8.703 2.380 1.00 94.12 93 ASP A C 1
ATOM 744 O O . ASP A 1 93 ? -4.984 8.888 3.599 1.00 94.12 93 ASP A O 1
ATOM 748 N N . SER A 1 94 ? -3.959 8.988 1.599 1.00 92.88 94 SER A N 1
ATOM 749 C CA . SER A 1 94 ? -2.705 9.524 2.130 1.00 92.88 94 SER A CA 1
ATOM 750 C C . SER A 1 94 ? -2.870 10.883 2.812 1.00 92.88 94 SER A C 1
ATOM 752 O O . SER A 1 94 ? -2.049 11.245 3.656 1.00 92.88 94 SER A O 1
ATOM 754 N N . GLY A 1 95 ? -3.884 11.666 2.431 1.00 90.38 95 GLY A N 1
ATOM 755 C CA . GLY A 1 95 ? -3.974 13.067 2.821 1.00 90.38 95 GLY A CA 1
ATOM 756 C C . GLY A 1 95 ? -2.659 13.815 2.530 1.00 90.38 95 GLY A C 1
ATOM 757 O O . GLY A 1 95 ? -2.042 13.577 1.485 1.00 90.38 95 GLY A O 1
ATOM 758 N N . PRO A 1 96 ? -2.186 14.695 3.431 1.00 89.69 96 PRO A N 1
ATOM 759 C CA . PRO A 1 96 ? -0.965 15.473 3.227 1.00 89.69 96 PRO A CA 1
ATOM 760 C C . PRO A 1 96 ? 0.327 14.673 3.470 1.00 89.69 96 PRO A C 1
ATOM 762 O O . PRO A 1 96 ? 1.418 15.226 3.336 1.00 89.69 96 PRO A O 1
ATOM 765 N N . VAL A 1 97 ? 0.236 13.398 3.864 1.00 91.25 97 VAL A N 1
ATOM 766 C CA . VAL A 1 97 ? 1.408 12.581 4.189 1.00 91.25 97 VAL A CA 1
ATOM 767 C C . VAL A 1 97 ? 2.229 12.322 2.929 1.00 91.25 97 VAL A C 1
ATOM 769 O O . VAL A 1 97 ? 1.713 11.853 1.917 1.00 91.25 97 VAL A O 1
ATOM 772 N N . SER A 1 98 ? 3.532 12.601 3.000 1.00 93.25 98 SER A N 1
ATOM 773 C CA . SER A 1 98 ? 4.467 12.359 1.897 1.00 93.25 98 SER A CA 1
ATOM 774 C C . SER A 1 98 ? 5.090 10.964 1.926 1.00 93.25 98 SER A C 1
ATOM 776 O O . SER A 1 98 ? 5.366 10.388 0.875 1.00 93.25 98 SER A O 1
ATOM 778 N N . VAL A 1 99 ? 5.301 10.402 3.118 1.00 94.88 99 VAL A N 1
ATOM 779 C CA . VAL A 1 99 ? 5.877 9.068 3.321 1.00 94.88 99 VAL A CA 1
ATOM 780 C C . VAL A 1 99 ? 5.121 8.356 4.435 1.00 94.88 99 VAL A C 1
ATOM 782 O O . VAL A 1 99 ? 4.955 8.907 5.523 1.00 94.88 99 VAL A O 1
ATOM 785 N N . LEU A 1 100 ? 4.674 7.131 4.167 1.00 94.00 100 LEU A N 1
ATOM 786 C CA . LEU A 1 100 ? 3.981 6.311 5.154 1.00 94.00 100 LEU A CA 1
ATOM 787 C C . LEU A 1 100 ? 4.978 5.725 6.167 1.00 94.00 100 LEU A C 1
ATOM 789 O O . LEU A 1 100 ? 5.881 4.976 5.783 1.00 94.00 100 LEU A O 1
ATOM 793 N N . ALA A 1 101 ? 4.816 6.065 7.450 1.00 91.06 101 ALA A N 1
ATOM 794 C CA . ALA A 1 101 ? 5.686 5.575 8.519 1.00 91.06 101 ALA A CA 1
ATOM 795 C C . ALA A 1 101 ? 5.350 4.126 8.908 1.00 91.06 101 ALA A C 1
ATOM 797 O O . ALA A 1 101 ? 4.241 3.657 8.679 1.00 91.06 101 ALA A O 1
ATOM 798 N N . ASP A 1 102 ? 6.291 3.423 9.538 1.00 89.31 102 ASP A N 1
ATOM 799 C CA . ASP A 1 102 ? 6.175 1.984 9.840 1.00 89.31 102 ASP A CA 1
ATOM 800 C C . ASP A 1 102 ? 4.949 1.621 10.681 1.00 89.31 102 ASP A C 1
ATOM 802 O O . ASP A 1 102 ? 4.296 0.609 10.438 1.00 89.31 102 ASP A O 1
ATOM 806 N N . ASP A 1 103 ? 4.593 2.490 11.620 1.00 87.12 103 ASP A N 1
ATOM 807 C CA . ASP A 1 103 ? 3.425 2.314 12.480 1.00 87.12 103 ASP A CA 1
ATOM 808 C C . ASP A 1 103 ? 2.089 2.598 11.783 1.00 87.12 103 ASP A C 1
ATOM 810 O O . ASP A 1 103 ? 1.033 2.248 12.310 1.00 87.12 103 ASP A O 1
ATOM 814 N N . ASP A 1 104 ? 2.135 3.227 10.609 1.00 89.81 104 ASP A N 1
ATOM 815 C CA . ASP A 1 104 ? 0.967 3.672 9.857 1.00 89.81 104 ASP A CA 1
ATOM 816 C C . ASP A 1 104 ? 0.489 2.604 8.846 1.00 89.81 104 ASP A C 1
ATOM 818 O O . ASP A 1 104 ? -0.545 2.790 8.201 1.00 89.81 104 ASP A O 1
ATOM 822 N N . TYR A 1 105 ? 1.190 1.466 8.716 1.00 93.62 105 TYR A N 1
ATOM 823 C CA . TYR A 1 105 ? 0.776 0.329 7.881 1.00 93.62 105 TYR A CA 1
ATOM 824 C C . TYR A 1 105 ? -0.234 -0.556 8.619 1.00 93.62 105 TYR A C 1
ATOM 826 O O . TYR A 1 105 ? 0.085 -1.230 9.601 1.00 93.62 105 TYR A O 1
ATOM 834 N N . ILE A 1 106 ? -1.468 -0.599 8.115 1.00 92.81 106 ILE A N 1
ATOM 835 C CA . ILE A 1 106 ? -2.548 -1.402 8.699 1.00 92.81 106 ILE A CA 1
ATOM 836 C C . ILE A 1 106 ? -2.822 -2.625 7.830 1.00 92.81 106 ILE A C 1
ATOM 838 O O . ILE A 1 106 ? -3.063 -2.493 6.632 1.00 92.81 106 ILE A O 1
ATOM 842 N N . ASN A 1 107 ? -2.861 -3.805 8.456 1.00 94.00 107 ASN A N 1
ATOM 843 C CA . ASN A 1 107 ? -3.169 -5.091 7.827 1.00 94.00 107 ASN A CA 1
ATOM 844 C C . ASN A 1 107 ? -4.341 -5.768 8.539 1.00 94.00 107 ASN A C 1
ATOM 846 O O . ASN A 1 107 ? -4.156 -6.444 9.552 1.00 94.00 107 ASN A O 1
ATOM 850 N N . ILE A 1 108 ? -5.550 -5.574 8.019 1.00 93.75 108 ILE A N 1
ATOM 851 C CA . ILE A 1 108 ? -6.767 -6.207 8.539 1.00 93.75 108 ILE A CA 1
ATOM 852 C C . ILE A 1 108 ? -7.291 -7.280 7.582 1.00 93.75 108 ILE A C 1
ATOM 854 O O . ILE A 1 108 ? -7.010 -7.259 6.389 1.00 93.75 108 ILE A O 1
ATOM 858 N N . ASP A 1 109 ? -8.090 -8.195 8.117 1.00 92.25 109 ASP A N 1
ATOM 859 C CA . ASP A 1 109 ? -8.697 -9.327 7.427 1.00 92.25 109 ASP A CA 1
ATOM 860 C C . ASP A 1 109 ? -9.851 -8.872 6.518 1.00 92.25 109 ASP A C 1
ATOM 862 O O . ASP A 1 109 ? -11.043 -8.941 6.844 1.00 92.25 109 ASP A O 1
ATOM 866 N N . VAL A 1 110 ? -9.464 -8.289 5.387 1.00 93.38 110 VAL A N 1
ATOM 867 C CA . VAL A 1 110 ? -10.321 -7.953 4.252 1.00 93.38 110 VAL A CA 1
ATOM 868 C C . VAL A 1 110 ? -9.587 -8.317 2.958 1.00 93.38 110 VAL A C 1
ATOM 870 O O . VAL A 1 110 ? -8.357 -8.277 2.915 1.00 93.38 110 VAL A O 1
ATOM 873 N N . PRO A 1 111 ? -10.306 -8.664 1.879 1.00 94.25 111 PRO A N 1
ATOM 874 C CA . PRO A 1 111 ? -9.672 -9.164 0.660 1.00 94.25 111 PRO A CA 1
ATOM 875 C C . PRO A 1 111 ? -8.869 -8.115 -0.118 1.00 94.25 111 PRO A C 1
ATOM 877 O O . PRO A 1 111 ? -8.046 -8.497 -0.950 1.00 94.25 111 PRO A O 1
ATOM 880 N N . ALA A 1 112 ? -9.107 -6.816 0.104 1.00 96.62 112 ALA A N 1
ATOM 881 C CA . ALA A 1 112 ? -8.459 -5.774 -0.680 1.00 96.62 112 ALA A CA 1
ATOM 882 C C . ALA A 1 112 ? -8.174 -4.476 0.086 1.00 96.62 112 ALA A C 1
ATOM 884 O O . ALA A 1 112 ? -8.949 -4.055 0.950 1.00 96.62 112 ALA A O 1
ATOM 885 N N . LEU A 1 113 ? -7.091 -3.816 -0.326 1.00 97.69 113 LEU A N 1
ATOM 886 C CA . LEU A 1 113 ? -6.710 -2.459 0.058 1.00 97.69 113 LEU A CA 1
ATOM 887 C C . LEU A 1 113 ? -6.819 -1.533 -1.158 1.00 97.69 113 LEU A C 1
ATOM 889 O O . LEU A 1 113 ? -6.362 -1.882 -2.240 1.00 97.69 113 LEU A O 1
ATOM 893 N N . LEU A 1 114 ? -7.382 -0.345 -0.979 1.00 97.62 114 LEU A N 1
ATOM 894 C CA . LEU A 1 114 ? -7.343 0.752 -1.940 1.00 97.62 114 LEU A CA 1
ATOM 895 C C . LEU A 1 114 ? -6.468 1.865 -1.374 1.00 97.62 114 LEU A C 1
ATOM 897 O O . LEU A 1 114 ? -6.781 2.404 -0.320 1.00 97.62 114 LEU A O 1
ATOM 901 N N . ILE A 1 115 ? -5.406 2.223 -2.084 1.00 97.62 115 ILE A N 1
ATOM 902 C CA . ILE A 1 115 ? -4.535 3.350 -1.755 1.00 97.62 115 ILE A CA 1
ATOM 903 C C . ILE A 1 115 ? -4.853 4.487 -2.723 1.00 97.62 115 ILE A C 1
ATOM 905 O O . ILE A 1 115 ? -4.783 4.305 -3.940 1.00 97.62 115 ILE A O 1
ATOM 909 N N . THR A 1 116 ? -5.193 5.653 -2.181 1.00 95.75 116 THR A N 1
ATOM 910 C CA . THR A 1 116 ? -5.498 6.870 -2.939 1.00 95.75 116 THR A CA 1
ATOM 911 C C . THR A 1 116 ? -4.720 8.067 -2.404 1.00 95.75 116 THR A C 1
ATOM 913 O O . THR A 1 116 ? -4.282 8.074 -1.253 1.00 95.75 116 THR A O 1
ATOM 916 N N . THR A 1 117 ? -4.545 9.086 -3.244 1.00 93.19 117 THR A N 1
ATOM 917 C CA . THR A 1 117 ? -3.998 10.390 -2.838 1.00 93.19 117 THR A CA 1
ATOM 918 C C . THR A 1 117 ? -5.076 11.476 -2.924 1.00 93.19 117 THR A C 1
ATOM 920 O O . THR A 1 117 ? -6.018 11.328 -3.714 1.00 93.19 117 THR A O 1
ATOM 923 N N . PRO A 1 118 ? -4.979 12.571 -2.147 1.00 90.00 118 PRO A N 1
ATOM 924 C CA . PRO A 1 118 ? -6.010 13.602 -2.133 1.00 90.00 118 PRO A CA 1
ATOM 925 C C . PRO A 1 118 ? -5.981 14.459 -3.401 1.00 90.00 118 PRO A C 1
ATOM 927 O O . PRO A 1 118 ? -4.914 14.767 -3.936 1.00 90.00 118 PRO A O 1
ATOM 930 N N . PHE A 1 119 ? -7.153 14.938 -3.828 1.00 86.75 119 PHE A N 1
ATOM 931 C CA . PHE A 1 119 ? -7.303 15.808 -5.006 1.00 86.75 119 PHE A CA 1
ATOM 932 C C . PHE A 1 119 ? -6.508 17.117 -4.938 1.00 86.75 119 PHE A C 1
ATOM 934 O O . PHE A 1 119 ? -6.195 17.713 -5.964 1.00 86.75 119 PHE A O 1
ATOM 941 N N . THR A 1 120 ? -6.160 17.554 -3.730 1.00 88.69 120 THR A N 1
ATOM 942 C CA . THR A 1 120 ? -5.379 18.766 -3.472 1.00 88.69 120 THR A CA 1
ATOM 943 C C . THR A 1 120 ? -3.871 18.576 -3.651 1.00 88.69 120 THR A C 1
ATOM 945 O O . THR A 1 120 ? -3.129 19.549 -3.529 1.00 88.69 120 THR A O 1
ATOM 948 N N . GLN A 1 121 ? -3.399 17.357 -3.940 1.00 90.31 121 GLN A N 1
ATOM 949 C CA . GLN A 1 121 ? -1.977 17.074 -4.113 1.00 90.31 121 GLN A CA 1
ATOM 950 C C . GLN A 1 121 ? -1.404 17.814 -5.334 1.00 90.31 121 GLN A C 1
ATOM 952 O O . GLN A 1 121 ? -1.802 17.569 -6.479 1.00 90.31 121 GLN A O 1
ATOM 957 N N . THR A 1 122 ? -0.437 18.697 -5.092 1.00 92.31 122 THR A N 1
ATOM 958 C CA . THR A 1 122 ? 0.192 19.524 -6.129 1.00 92.31 122 THR A CA 1
ATOM 959 C C . THR A 1 122 ? 1.278 18.763 -6.891 1.00 92.31 122 THR A C 1
ATOM 961 O O . THR A 1 122 ? 1.710 17.684 -6.490 1.00 92.31 122 THR A O 1
ATOM 964 N N . GLN A 1 123 ? 1.727 19.322 -8.020 1.00 93.19 123 GLN A N 1
ATOM 965 C CA . GLN A 1 123 ? 2.668 18.672 -8.940 1.00 93.19 123 GLN A CA 1
ATOM 966 C C . GLN A 1 123 ? 4.005 18.260 -8.301 1.00 93.19 123 GLN A C 1
ATOM 968 O O . GLN A 1 123 ? 4.566 17.235 -8.696 1.00 93.19 123 GLN A O 1
ATOM 973 N N . ASP A 1 124 ? 4.486 19.031 -7.327 1.00 92.12 124 ASP A N 1
ATOM 974 C CA . ASP A 1 124 ? 5.783 18.812 -6.674 1.00 92.12 124 ASP A CA 1
ATOM 975 C C . ASP A 1 124 ? 5.688 17.880 -5.458 1.00 92.12 124 ASP A C 1
ATOM 977 O O . ASP A 1 124 ? 6.699 17.481 -4.882 1.00 92.12 124 ASP A O 1
ATOM 981 N N . GLN A 1 125 ? 4.471 17.505 -5.063 1.00 94.56 125 GLN A N 1
ATOM 982 C CA . GLN A 1 125 ? 4.235 16.607 -3.943 1.00 94.56 125 GLN A CA 1
ATOM 983 C C . GLN A 1 125 ? 4.260 15.145 -4.389 1.00 94.56 125 GLN A C 1
ATOM 985 O O . GLN A 1 125 ? 3.859 14.786 -5.498 1.00 94.56 125 GLN A O 1
ATOM 990 N N . SER A 1 126 ? 4.679 14.270 -3.478 1.00 94.88 126 SER A N 1
ATOM 991 C CA . SER A 1 126 ? 4.612 12.826 -3.674 1.00 94.88 126 SER A CA 1
ATOM 992 C C . SER A 1 126 ? 4.129 12.126 -2.417 1.00 94.88 126 SER A C 1
ATOM 994 O O . SER A 1 126 ? 4.537 12.526 -1.330 1.00 94.88 126 SER A O 1
ATOM 996 N N . PHE A 1 127 ? 3.346 11.062 -2.577 1.00 96.69 127 PHE A N 1
ATOM 997 C CA . PHE A 1 127 ? 3.079 10.087 -1.523 1.00 96.69 127 PHE A CA 1
ATOM 998 C C . PHE A 1 127 ? 3.861 8.803 -1.805 1.00 96.69 127 PHE A C 1
ATOM 1000 O O . PHE A 1 127 ? 3.779 8.267 -2.910 1.00 96.69 127 PHE A O 1
ATOM 1007 N N . THR A 1 128 ? 4.619 8.325 -0.820 1.00 96.88 128 THR A N 1
ATOM 1008 C CA . THR A 1 128 ? 5.518 7.173 -0.937 1.00 96.88 128 THR A CA 1
ATOM 1009 C C . THR A 1 128 ? 5.214 6.134 0.138 1.00 96.88 128 THR A C 1
ATOM 1011 O O . THR A 1 128 ? 5.078 6.475 1.313 1.00 96.88 128 THR A O 1
ATOM 1014 N N . PHE A 1 129 ?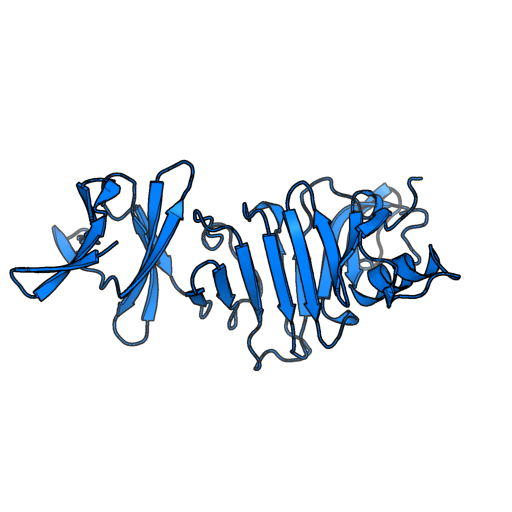 5.144 4.861 -0.246 1.00 97.44 129 PHE A N 1
ATOM 1015 C CA . PHE A 1 129 ? 4.910 3.740 0.670 1.00 97.44 129 PHE A CA 1
ATOM 1016 C C . PHE A 1 129 ? 5.641 2.478 0.192 1.00 97.44 129 PHE A C 1
ATOM 1018 O O . PHE A 1 129 ? 5.928 2.345 -0.997 1.00 97.44 129 PHE A O 1
ATOM 1025 N N . SER A 1 130 ? 5.915 1.539 1.099 1.00 96.75 130 SER A N 1
ATOM 1026 C CA . SER A 1 130 ? 6.492 0.228 0.771 1.00 96.75 130 SER A CA 1
ATOM 1027 C C . SER A 1 130 ? 5.401 -0.829 0.638 1.00 96.75 130 SER A C 1
ATOM 1029 O O . SER A 1 130 ? 4.618 -1.043 1.562 1.00 96.75 130 SER A O 1
ATOM 1031 N N . ILE A 1 131 ? 5.336 -1.499 -0.513 1.00 95.56 131 ILE A N 1
ATOM 1032 C CA . ILE A 1 131 ? 4.262 -2.460 -0.810 1.00 95.56 131 ILE A CA 1
ATOM 1033 C C . ILE A 1 131 ? 4.339 -3.729 0.043 1.00 95.56 131 ILE A C 1
ATOM 1035 O O . ILE A 1 131 ? 3.315 -4.318 0.368 1.00 95.56 131 ILE A O 1
ATOM 1039 N N . ASP A 1 132 ? 5.539 -4.145 0.442 1.00 93.81 132 ASP A N 1
ATOM 1040 C CA . ASP A 1 132 ? 5.781 -5.370 1.210 1.00 93.81 132 ASP A CA 1
ATOM 1041 C C . ASP A 1 132 ? 5.322 -5.301 2.668 1.00 93.81 132 ASP A C 1
ATOM 1043 O O . ASP A 1 132 ? 5.149 -6.337 3.309 1.00 93.81 132 ASP A O 1
ATOM 1047 N N . LYS A 1 133 ? 5.067 -4.094 3.177 1.00 94.88 133 LYS A N 1
ATOM 1048 C CA . LYS A 1 133 ? 4.443 -3.876 4.485 1.00 94.88 133 LYS A CA 1
ATOM 1049 C C . LYS A 1 133 ? 2.927 -4.090 4.459 1.00 94.88 133 LYS A C 1
ATOM 1051 O O . LYS A 1 133 ? 2.304 -4.166 5.518 1.00 94.88 133 LYS A O 1
ATOM 1056 N N . PHE A 1 134 ? 2.330 -4.235 3.275 1.00 95.25 134 PHE A N 1
ATOM 1057 C CA . PHE A 1 134 ? 0.919 -4.557 3.096 1.00 95.25 134 PHE A CA 1
ATOM 1058 C C . PHE A 1 134 ? 0.709 -6.039 2.753 1.00 95.25 134 PHE A C 1
ATOM 1060 O O . PHE A 1 134 ? 1.322 -6.601 1.852 1.00 95.25 134 PHE A O 1
ATOM 1067 N N . SER A 1 135 ? -0.212 -6.679 3.470 1.00 93.00 135 SER A N 1
ATOM 1068 C CA . SER A 1 135 ? -0.520 -8.113 3.405 1.00 93.00 135 SER A CA 1
ATOM 1069 C C . SER A 1 135 ? -1.938 -8.361 2.882 1.00 93.00 135 SER A C 1
ATOM 1071 O O . SER A 1 135 ? -2.690 -9.148 3.452 1.00 93.00 135 SER A O 1
ATOM 1073 N N . TYR A 1 136 ? -2.315 -7.678 1.799 1.00 94.81 136 TYR A N 1
ATOM 1074 C CA . TYR A 1 136 ? -3.627 -7.828 1.161 1.00 94.81 136 TYR A CA 1
ATOM 1075 C C . TYR A 1 136 ? -3.514 -8.634 -0.132 1.00 94.81 136 TYR A C 1
ATOM 1077 O O . TYR A 1 136 ? -2.665 -8.296 -0.956 1.00 94.81 136 TYR A O 1
ATOM 1085 N N . PRO A 1 137 ? -4.375 -9.637 -0.382 1.00 94.25 137 PRO A N 1
ATOM 1086 C CA . PRO A 1 137 ? -4.364 -10.381 -1.646 1.00 94.25 137 PRO A CA 1
ATOM 1087 C C . PRO A 1 137 ? -4.442 -9.472 -2.880 1.00 94.25 137 PRO A C 1
ATOM 1089 O O . PRO A 1 137 ? -3.798 -9.731 -3.898 1.00 94.25 137 PRO A O 1
ATOM 1092 N N . MET A 1 138 ? -5.208 -8.385 -2.770 1.00 95.62 138 MET A N 1
ATOM 1093 C CA . MET A 1 138 ? -5.410 -7.409 -3.830 1.00 95.62 138 MET A CA 1
ATOM 1094 C C . MET A 1 138 ? -5.153 -5.988 -3.328 1.00 95.62 138 MET A C 1
ATOM 1096 O O . MET A 1 138 ? -5.653 -5.594 -2.274 1.00 95.62 138 MET A O 1
ATOM 1100 N N . ILE A 1 139 ? -4.392 -5.209 -4.095 1.00 97.50 139 ILE A N 1
ATOM 1101 C CA . ILE A 1 139 ? -4.104 -3.804 -3.791 1.00 97.50 139 ILE A CA 1
ATOM 1102 C C . ILE A 1 139 ? -4.475 -2.958 -5.007 1.00 97.50 139 ILE A C 1
ATOM 1104 O O . ILE A 1 139 ? -3.990 -3.187 -6.108 1.00 97.50 139 ILE A O 1
ATOM 1108 N N . TYR A 1 140 ? -5.337 -1.971 -4.818 1.00 96.56 140 TYR A N 1
ATOM 1109 C CA . TYR A 1 140 ? -5.676 -0.984 -5.831 1.00 96.56 140 TYR A CA 1
ATOM 1110 C C . TYR A 1 140 ? -4.857 0.273 -5.582 1.00 96.56 140 TYR A C 1
ATOM 1112 O O . TYR A 1 140 ? -4.904 0.832 -4.488 1.00 96.56 140 TYR A O 1
ATOM 1120 N N . LEU A 1 141 ? -4.133 0.732 -6.597 1.00 96.56 141 LEU A N 1
ATOM 1121 C CA . LEU A 1 141 ? -3.457 2.024 -6.573 1.00 96.56 141 LEU A CA 1
ATOM 1122 C C . LEU A 1 141 ? -4.261 2.989 -7.433 1.00 96.56 141 LEU A C 1
ATOM 1124 O O . LEU A 1 141 ? -4.265 2.862 -8.657 1.00 96.56 141 LEU A O 1
ATOM 1128 N N . MET A 1 142 ? -4.952 3.931 -6.793 1.00 94.69 142 MET A N 1
ATOM 1129 C CA . MET A 1 142 ? -5.753 4.942 -7.471 1.00 94.69 142 MET A CA 1
ATOM 1130 C C . MET A 1 142 ? -5.089 6.312 -7.357 1.00 94.69 142 MET A C 1
ATOM 1132 O O . MET A 1 142 ? -4.908 6.841 -6.265 1.00 94.69 142 MET A O 1
ATOM 1136 N N . HIS A 1 143 ? -4.729 6.905 -8.492 1.00 93.88 143 HIS A N 1
ATOM 1137 C CA . HIS A 1 143 ? -4.058 8.200 -8.522 1.00 93.88 143 HIS A CA 1
ATOM 1138 C C . HIS A 1 143 ? -4.577 9.071 -9.669 1.00 93.88 143 HIS A C 1
ATOM 1140 O O . HIS A 1 143 ? -4.347 8.799 -10.848 1.00 93.88 143 HIS A O 1
ATOM 1146 N N . LEU A 1 144 ? -5.294 10.136 -9.314 1.00 90.88 144 LEU A N 1
ATOM 1147 C CA . LEU A 1 144 ? -5.991 11.006 -10.269 1.00 90.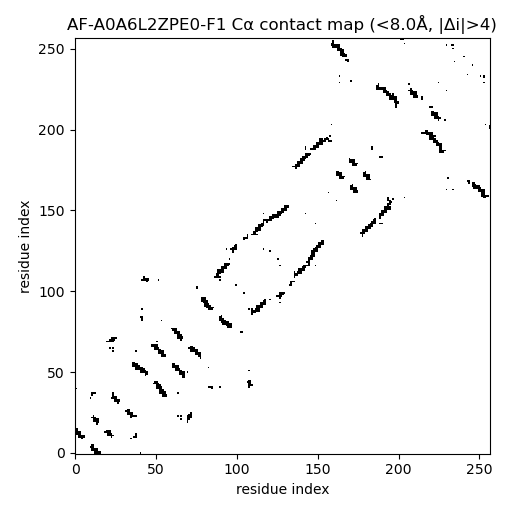88 144 LEU A CA 1
ATOM 1148 C C . LEU A 1 144 ? -5.439 12.443 -10.289 1.00 90.88 144 LEU A C 1
ATOM 1150 O O . LEU A 1 144 ? -5.992 13.306 -10.968 1.00 90.88 144 LEU A O 1
ATOM 1154 N N . ASN A 1 145 ? -4.344 12.696 -9.567 1.00 90.19 145 ASN A N 1
ATOM 1155 C CA . ASN A 1 145 ? -3.895 14.043 -9.205 1.00 90.19 145 ASN A CA 1
ATOM 1156 C C . ASN A 1 145 ? -2.607 14.444 -9.948 1.00 90.19 145 ASN A C 1
ATOM 1158 O O . ASN A 1 145 ? -2.124 13.724 -10.822 1.00 90.19 145 ASN A O 1
ATOM 1162 N N . LEU A 1 146 ? -2.072 15.637 -9.659 1.00 91.38 146 LEU A N 1
ATOM 1163 C CA . LEU A 1 146 ? -0.914 16.192 -10.380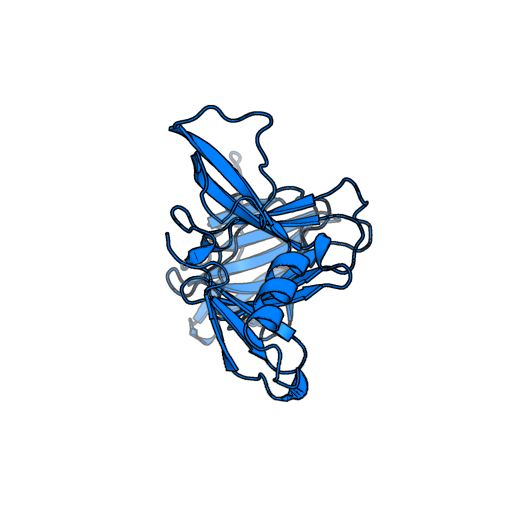 1.00 91.38 146 LEU A CA 1
ATOM 1164 C C . LEU A 1 146 ? 0.447 15.754 -9.819 1.00 91.38 146 LEU A C 1
ATOM 1166 O O . LEU A 1 146 ? 1.441 15.779 -10.562 1.00 91.38 146 LEU A O 1
ATOM 1170 N N . GLY A 1 147 ? 0.480 15.411 -8.529 1.00 94.69 147 GLY A N 1
ATOM 1171 C CA . GLY A 1 147 ? 1.665 14.942 -7.811 1.00 94.69 147 GLY A CA 1
ATOM 1172 C C . GLY A 1 147 ? 2.117 13.552 -8.242 1.00 94.69 147 GLY A C 1
ATOM 1173 O O . GLY A 1 147 ? 1.861 13.137 -9.367 1.00 94.69 147 GLY A O 1
ATOM 1174 N N . LYS A 1 148 ? 2.826 12.840 -7.365 1.00 95.50 148 LYS A N 1
ATOM 1175 C CA . LYS A 1 148 ? 3.298 11.471 -7.623 1.00 95.50 148 LYS A CA 1
ATOM 1176 C C . LYS A 1 148 ? 2.806 10.480 -6.572 1.00 95.50 148 LYS A C 1
ATOM 1178 O O . LYS A 1 148 ? 2.788 10.789 -5.381 1.00 95.50 148 LYS A O 1
ATOM 1183 N N . LEU A 1 149 ? 2.498 9.264 -7.008 1.00 96.75 149 LEU A N 1
ATOM 1184 C CA . LEU A 1 149 ? 2.314 8.096 -6.150 1.00 96.75 149 LEU A CA 1
ATOM 1185 C C . LEU A 1 149 ? 3.500 7.153 -6.357 1.00 96.75 149 LEU A C 1
ATOM 1187 O O . LEU A 1 149 ? 3.744 6.696 -7.471 1.00 96.75 149 LEU A O 1
ATOM 1191 N N . ARG A 1 150 ? 4.249 6.883 -5.291 1.00 97.06 150 ARG A N 1
ATOM 1192 C CA . ARG A 1 150 ? 5.492 6.112 -5.321 1.00 97.06 150 ARG A CA 1
ATOM 1193 C C . ARG A 1 150 ? 5.350 4.839 -4.503 1.00 97.06 150 ARG A C 1
ATOM 1195 O O . ARG A 1 150 ? 5.175 4.878 -3.288 1.00 97.06 150 ARG A O 1
ATOM 1202 N N . CYS A 1 151 ? 5.446 3.711 -5.185 1.00 96.94 151 CYS A N 1
ATOM 1203 C CA . CYS A 1 151 ? 5.400 2.383 -4.601 1.00 96.94 151 CYS A CA 1
ATOM 1204 C C . CYS A 1 151 ? 6.828 1.839 -4.503 1.00 96.94 151 CYS A C 1
ATOM 1206 O O . CYS A 1 151 ? 7.425 1.475 -5.515 1.00 96.94 151 CYS A O 1
ATOM 1208 N N . ILE A 1 152 ? 7.385 1.785 -3.296 1.00 96.56 152 ILE A N 1
ATOM 1209 C CA . ILE A 1 152 ? 8.670 1.132 -3.042 1.00 96.56 152 ILE A CA 1
ATOM 1210 C C . ILE A 1 152 ? 8.456 -0.378 -3.103 1.00 96.56 152 ILE A C 1
ATOM 1212 O O . ILE A 1 152 ? 7.600 -0.934 -2.407 1.00 96.56 152 ILE A O 1
ATOM 1216 N N . MET A 1 153 ? 9.235 -1.023 -3.961 1.00 94.94 153 MET A N 1
ATOM 1217 C CA . MET A 1 153 ? 9.221 -2.459 -4.190 1.00 94.94 153 MET A CA 1
ATOM 1218 C C . MET A 1 153 ? 9.894 -3.205 -3.030 1.00 94.94 153 MET A C 1
ATOM 1220 O O . MET A 1 153 ? 10.738 -2.627 -2.344 1.00 94.94 153 MET A O 1
ATOM 1224 N N . PRO A 1 154 ? 9.549 -4.484 -2.789 1.00 93.69 154 PRO A N 1
ATOM 1225 C CA . PRO A 1 154 ? 10.147 -5.246 -1.699 1.00 93.69 154 PRO A CA 1
ATOM 1226 C C . PRO A 1 154 ? 11.673 -5.309 -1.813 1.00 93.69 154 PRO A C 1
ATOM 1228 O O . PRO A 1 154 ? 12.197 -5.453 -2.919 1.00 93.69 154 PRO A O 1
ATOM 1231 N N . THR A 1 155 ? 12.378 -5.292 -0.683 1.00 89.56 155 THR A N 1
ATOM 1232 C CA . THR A 1 155 ? 13.846 -5.403 -0.655 1.00 89.56 155 THR A CA 1
ATOM 1233 C C . THR A 1 155 ? 14.341 -6.612 -1.453 1.00 89.56 155 THR A C 1
ATOM 1235 O O . THR A 1 155 ? 13.798 -7.711 -1.324 1.00 89.56 155 THR A O 1
ATOM 1238 N N . GLY A 1 156 ? 15.367 -6.398 -2.282 1.00 86.12 156 GLY A N 1
ATOM 1239 C CA . GLY A 1 156 ? 15.935 -7.418 -3.170 1.00 86.12 156 GLY A CA 1
ATOM 1240 C C . GLY A 1 156 ? 15.132 -7.673 -4.449 1.00 86.12 156 GLY A C 1
ATOM 1241 O O . GLY A 1 156 ? 15.545 -8.497 -5.259 1.00 86.12 156 GLY A O 1
ATOM 1242 N N . SER A 1 157 ? 14.003 -6.986 -4.657 1.00 88.69 157 SER A N 1
ATOM 1243 C CA . SER A 1 157 ? 13.311 -7.020 -5.948 1.00 88.69 157 SER A CA 1
ATOM 1244 C C . SER A 1 157 ? 14.089 -6.198 -6.963 1.00 88.69 157 SER A C 1
ATOM 1246 O O . SER A 1 157 ? 14.546 -5.096 -6.664 1.00 88.69 157 SER A O 1
ATOM 1248 N N . THR A 1 158 ? 14.153 -6.701 -8.185 1.00 87.81 158 THR A N 1
ATOM 1249 C CA . THR A 1 158 ? 14.659 -5.963 -9.339 1.00 87.81 158 THR A CA 1
ATOM 1250 C C . THR A 1 158 ? 13.516 -5.723 -10.325 1.00 87.81 158 THR A C 1
ATOM 1252 O O . THR A 1 158 ? 12.481 -6.399 -10.236 1.00 87.81 158 THR A O 1
ATOM 1255 N N . PRO A 1 159 ? 13.642 -4.777 -11.263 1.00 86.31 159 PRO A N 1
ATOM 1256 C CA . PRO A 1 159 ? 12.604 -4.563 -12.263 1.00 86.31 159 PRO A CA 1
ATOM 1257 C C . PRO A 1 159 ? 12.215 -5.826 -13.043 1.00 86.31 159 PRO A C 1
ATOM 1259 O O . PRO A 1 159 ? 11.040 -6.016 -13.331 1.00 86.31 159 PRO A O 1
ATOM 1262 N N . GLU A 1 160 ? 13.165 -6.715 -13.324 1.00 83.88 160 GLU A N 1
ATOM 1263 C CA . GLU A 1 160 ? 12.971 -7.991 -14.026 1.00 83.88 160 GLU A CA 1
ATOM 1264 C C . GLU A 1 160 ? 12.070 -8.961 -13.250 1.00 83.88 160 GLU A C 1
ATOM 1266 O O . GLU A 1 160 ? 11.410 -9.809 -13.843 1.00 83.88 160 GLU A O 1
ATOM 1271 N N . SER A 1 161 ? 12.024 -8.836 -11.920 1.00 84.00 161 SER A N 1
ATOM 1272 C CA . SER A 1 161 ? 11.219 -9.705 -11.051 1.00 84.00 161 SER A CA 1
ATOM 1273 C C . SER A 1 161 ? 9.730 -9.355 -11.029 1.00 84.00 161 SER A C 1
ATOM 1275 O O . SER A 1 161 ? 8.920 -10.114 -10.492 1.00 84.00 161 SER A O 1
ATOM 1277 N N . LEU A 1 162 ? 9.354 -8.199 -11.580 1.00 86.44 162 LEU A N 1
ATOM 1278 C CA . LEU A 1 162 ? 7.953 -7.840 -11.711 1.00 86.44 162 LEU A CA 1
ATOM 1279 C C . LEU A 1 162 ? 7.262 -8.748 -12.723 1.00 86.44 162 LEU A C 1
ATOM 1281 O O . LEU A 1 162 ? 7.858 -9.237 -13.671 1.00 86.44 162 LEU A O 1
ATOM 1285 N N . LEU A 1 163 ? 5.962 -8.928 -12.558 1.00 90.38 163 LEU A N 1
ATOM 1286 C CA . LEU A 1 163 ? 5.130 -9.547 -13.575 1.00 90.38 163 LEU A CA 1
ATOM 1287 C C . LEU A 1 163 ? 4.031 -8.559 -13.930 1.00 90.38 163 LEU A C 1
ATOM 1289 O O . LEU A 1 163 ? 3.304 -8.100 -13.052 1.00 90.38 163 LEU A O 1
ATOM 1293 N N . ILE A 1 164 ? 3.920 -8.217 -15.206 1.00 90.69 164 ILE A N 1
ATOM 1294 C CA . ILE A 1 164 ? 2.840 -7.392 -15.732 1.00 90.69 164 ILE A CA 1
ATOM 1295 C C . ILE A 1 164 ? 1.822 -8.302 -16.395 1.00 90.69 164 ILE A C 1
ATOM 1297 O O . ILE A 1 164 ? 2.174 -9.210 -17.146 1.00 90.69 164 ILE A O 1
ATOM 1301 N N . THR A 1 165 ? 0.555 -8.024 -16.133 1.00 91.19 165 THR A N 1
ATOM 1302 C CA . THR A 1 165 ? -0.558 -8.647 -16.834 1.00 91.19 165 THR A CA 1
ATOM 1303 C C . THR A 1 165 ? -1.607 -7.611 -17.194 1.00 91.19 165 THR A C 1
ATOM 1305 O O . THR A 1 165 ? -1.618 -6.510 -16.641 1.00 91.19 165 THR A O 1
ATOM 1308 N N . GLN A 1 166 ? -2.505 -7.947 -18.108 1.00 87.75 166 GLN A N 1
ATOM 1309 C CA . GLN A 1 166 ? -3.664 -7.128 -18.422 1.00 87.75 166 GLN A CA 1
ATOM 1310 C C . GLN A 1 166 ? -4.946 -7.834 -17.988 1.00 87.75 166 GLN A C 1
ATOM 1312 O O . GLN A 1 166 ? -5.094 -9.047 -18.128 1.00 87.75 166 GLN A O 1
ATOM 1317 N N . LYS A 1 167 ? -5.879 -7.057 -17.436 1.00 84.12 167 LYS A N 1
ATOM 1318 C CA . LYS A 1 167 ? -7.230 -7.506 -17.110 1.00 84.12 167 LYS A CA 1
ATOM 1319 C C . LYS A 1 167 ? -8.243 -6.443 -17.521 1.00 84.12 167 LYS A C 1
ATOM 1321 O O . LYS A 1 167 ? -8.315 -5.361 -16.928 1.00 84.12 167 LYS A O 1
ATOM 1326 N N . GLY A 1 168 ? -9.043 -6.758 -18.529 1.00 82.25 168 GLY A N 1
ATOM 1327 C CA . GLY A 1 168 ? -9.850 -5.807 -19.269 1.00 82.25 168 GLY A CA 1
ATOM 1328 C C . GLY A 1 168 ? -8.999 -4.643 -19.772 1.00 82.25 168 GLY A C 1
ATOM 1329 O O . GLY A 1 168 ? -7.998 -4.804 -20.463 1.00 82.25 168 GLY A O 1
ATOM 1330 N N . TRP A 1 169 ? -9.385 -3.435 -19.372 1.00 78.56 169 TRP A N 1
ATOM 1331 C CA . TRP A 1 169 ? -8.730 -2.188 -19.777 1.00 78.56 169 TRP A CA 1
ATOM 1332 C C . TRP A 1 169 ? -7.560 -1.789 -18.871 1.00 78.56 169 TRP A C 1
ATOM 1334 O O . TRP A 1 169 ? -6.960 -0.735 -19.075 1.00 78.56 169 TRP A O 1
ATOM 1344 N N . ASN A 1 170 ? -7.258 -2.594 -17.849 1.00 83.19 170 ASN A N 1
ATOM 1345 C CA . ASN A 1 170 ? -6.305 -2.231 -16.811 1.00 83.19 170 ASN A CA 1
ATOM 1346 C C . ASN A 1 170 ? -5.075 -3.125 -16.876 1.00 83.19 170 ASN A C 1
ATOM 1348 O O . ASN A 1 170 ? -5.160 -4.349 -16.753 1.00 83.19 170 ASN A O 1
ATOM 1352 N N . VAL A 1 171 ? -3.915 -2.492 -16.999 1.00 87.44 171 VAL A N 1
ATOM 1353 C CA . VAL A 1 171 ? -2.644 -3.147 -16.721 1.00 87.44 171 VAL A CA 1
ATOM 1354 C C . VAL A 1 171 ? -2.499 -3.303 -15.209 1.00 87.44 171 VAL A C 1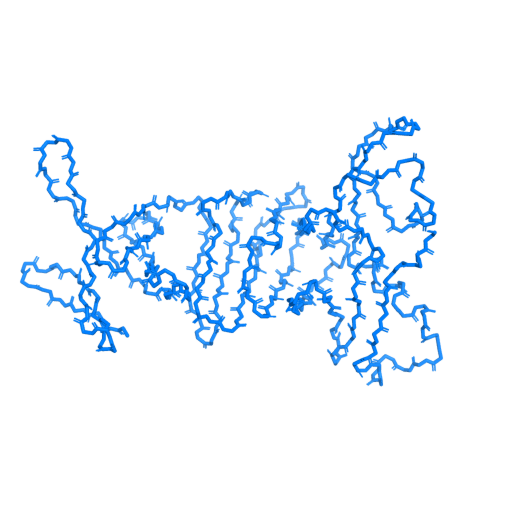
ATOM 1356 O O . VAL A 1 171 ? -2.789 -2.397 -14.426 1.00 87.44 171 VAL A O 1
ATOM 1359 N N . CYS A 1 172 ? -2.068 -4.487 -14.808 1.00 91.94 172 CYS A N 1
ATOM 1360 C CA . CYS A 1 172 ? -1.894 -4.903 -13.431 1.00 91.94 172 CYS A CA 1
ATOM 1361 C C . CYS A 1 172 ? -0.459 -5.384 -13.240 1.00 91.94 172 CYS A C 1
ATOM 1363 O O . CYS A 1 172 ? 0.181 -5.863 -14.177 1.00 91.94 172 CYS A O 1
ATOM 1365 N N . VAL A 1 173 ? 0.030 -5.301 -12.009 1.00 92.88 173 VAL A N 1
ATOM 1366 C CA . VAL A 1 173 ? 1.343 -5.826 -11.638 1.00 92.88 173 VAL A CA 1
ATOM 1367 C C . VAL A 1 173 ? 1.148 -6.882 -10.564 1.00 92.88 173 VAL A C 1
ATOM 1369 O O . VAL A 1 173 ? 0.439 -6.658 -9.587 1.00 92.88 173 VAL A O 1
ATOM 1372 N N . ILE A 1 174 ? 1.766 -8.044 -10.732 1.00 90.56 174 ILE A N 1
ATOM 1373 C CA . ILE A 1 174 ? 1.832 -9.071 -9.698 1.00 90.56 174 ILE A CA 1
ATOM 1374 C C . ILE A 1 174 ? 3.153 -8.873 -8.960 1.00 90.56 174 ILE A C 1
ATOM 1376 O O . ILE A 1 174 ? 4.233 -8.981 -9.540 1.00 90.56 174 ILE A O 1
ATOM 1380 N N . ILE A 1 175 ? 3.051 -8.553 -7.672 1.00 88.56 175 ILE A N 1
ATOM 1381 C CA . ILE A 1 175 ? 4.193 -8.307 -6.791 1.00 88.56 175 ILE A CA 1
ATOM 1382 C C . ILE A 1 175 ? 4.166 -9.380 -5.713 1.00 88.56 175 ILE A C 1
ATOM 1384 O O . ILE A 1 175 ? 3.269 -9.391 -4.872 1.00 88.56 175 ILE A O 1
ATOM 1388 N N . LYS A 1 176 ? 5.137 -10.299 -5.728 1.00 84.56 176 LYS A N 1
ATOM 1389 C CA . LYS A 1 176 ? 5.141 -11.493 -4.866 1.00 84.56 176 LYS A CA 1
ATOM 1390 C C . LYS A 1 176 ? 3.825 -12.281 -4.988 1.00 84.56 176 LYS A C 1
ATOM 1392 O O . LYS A 1 176 ? 3.644 -13.022 -5.945 1.00 84.56 176 LYS A O 1
ATOM 1397 N N . LYS A 1 177 ? 2.918 -12.138 -4.014 1.00 83.69 177 LYS A N 1
ATOM 1398 C CA . LYS A 1 177 ? 1.602 -12.803 -3.966 1.00 83.69 177 LYS A CA 1
ATOM 1399 C C . LYS A 1 177 ? 0.433 -11.814 -4.057 1.00 83.69 177 LYS A C 1
ATOM 1401 O O . LYS A 1 177 ? -0.715 -12.221 -3.915 1.00 83.69 177 LYS A O 1
ATOM 1406 N N . ASN A 1 178 ? 0.719 -10.529 -4.253 1.00 89.56 178 ASN A N 1
ATOM 1407 C CA . ASN A 1 178 ? -0.266 -9.460 -4.304 1.00 89.56 178 ASN A CA 1
ATOM 1408 C C . ASN A 1 178 ? -0.575 -9.132 -5.769 1.00 89.56 178 ASN A C 1
ATOM 1410 O O . ASN A 1 178 ? 0.338 -8.842 -6.547 1.00 89.56 178 ASN A O 1
ATOM 1414 N N . LEU A 1 179 ? -1.857 -9.140 -6.138 1.00 92.44 179 LEU A N 1
ATOM 1415 C CA . LEU A 1 179 ? -2.298 -8.565 -7.408 1.00 92.44 179 LEU A CA 1
ATOM 1416 C C . LEU A 1 179 ? -2.524 -7.065 -7.218 1.00 92.44 179 LEU A C 1
ATOM 1418 O O . LEU A 1 179 ? -3.396 -6.659 -6.446 1.00 92.44 179 LEU A O 1
ATOM 1422 N N . VAL A 1 180 ? -1.751 -6.250 -7.931 1.00 94.88 180 VAL A N 1
ATOM 1423 C CA . VAL A 1 180 ? -1.820 -4.792 -7.859 1.00 94.88 180 VAL A CA 1
ATOM 1424 C C . VAL A 1 180 ? -2.520 -4.234 -9.093 1.00 94.88 180 VAL A C 1
ATOM 1426 O O . VAL A 1 180 ? -1.994 -4.281 -10.205 1.00 94.88 180 VAL A O 1
ATOM 1429 N N . MET A 1 181 ? -3.722 -3.703 -8.887 1.00 94.06 181 MET A N 1
ATOM 1430 C CA . MET A 1 181 ? -4.537 -3.063 -9.917 1.00 94.06 181 MET A CA 1
ATOM 1431 C C . MET A 1 181 ? -4.156 -1.583 -10.018 1.00 94.06 181 MET A C 1
ATOM 1433 O O . MET A 1 181 ? -4.206 -0.865 -9.016 1.00 94.06 181 MET A O 1
ATOM 1437 N N . LEU A 1 182 ? -3.795 -1.115 -11.215 1.00 92.88 182 LEU A N 1
ATOM 1438 C CA . LEU A 1 182 ? -3.315 0.253 -11.426 1.00 92.88 182 LEU A CA 1
ATOM 1439 C C . LEU A 1 182 ? -4.409 1.118 -12.059 1.00 92.88 182 LEU A C 1
ATOM 1441 O O . LEU A 1 182 ? -4.825 0.883 -13.189 1.00 92.88 182 LEU A O 1
ATOM 1445 N N . LEU A 1 183 ? -4.860 2.138 -11.332 1.00 90.38 183 LEU A N 1
ATOM 1446 C CA . LEU A 1 183 ? -5.914 3.064 -11.746 1.00 90.38 183 LEU A CA 1
ATOM 1447 C C . LEU A 1 183 ? -5.348 4.485 -11.731 1.00 90.38 183 LEU A C 1
ATOM 1449 O O . LEU A 1 183 ? -5.417 5.195 -10.730 1.00 90.38 183 LEU A O 1
ATOM 1453 N N . CYS A 1 184 ? -4.742 4.898 -12.841 1.00 88.88 184 CYS A N 1
ATOM 1454 C CA . CYS A 1 184 ? -4.038 6.174 -12.912 1.00 88.88 184 CYS A CA 1
ATOM 1455 C C . CYS A 1 184 ? -4.452 6.983 -14.140 1.00 88.88 184 CYS A C 1
ATOM 1457 O O . CYS A 1 184 ? -4.437 6.462 -15.255 1.00 88.88 184 CYS A O 1
ATOM 1459 N N . HIS A 1 185 ? -4.777 8.264 -13.940 1.00 85.56 185 HIS A N 1
ATOM 1460 C CA . HIS A 1 185 ? -5.083 9.173 -15.048 1.00 85.56 185 HIS A CA 1
ATOM 1461 C C . HIS A 1 185 ? -3.808 9.586 -15.802 1.00 85.56 185 HIS A C 1
ATOM 1463 O O . HIS A 1 185 ? -3.756 9.506 -17.027 1.00 85.56 185 HIS A O 1
ATOM 1469 N N . LYS A 1 186 ? -2.757 9.972 -15.066 1.00 91.56 186 LYS A N 1
ATOM 1470 C CA . LYS A 1 186 ? -1.441 10.345 -15.606 1.00 91.56 186 LYS A CA 1
ATOM 1471 C C . LYS A 1 186 ? -0.415 9.269 -15.272 1.00 91.56 186 LYS A C 1
ATOM 1473 O O . LYS A 1 186 ? 0.192 9.289 -14.202 1.00 91.56 186 LYS A O 1
ATOM 1478 N N . LYS A 1 187 ? -0.239 8.295 -16.165 1.00 92.50 187 LYS A N 1
ATOM 1479 C CA . LYS A 1 187 ? 0.548 7.072 -15.908 1.00 92.50 187 LYS A CA 1
ATOM 1480 C C . LYS A 1 187 ? 2.020 7.352 -15.577 1.00 92.50 187 LYS A C 1
ATOM 1482 O O . LYS A 1 187 ? 2.667 6.555 -14.910 1.00 92.50 187 LYS A O 1
ATOM 1487 N N . GLU A 1 188 ? 2.558 8.496 -15.974 1.00 93.12 188 GLU A N 1
ATOM 1488 C CA . GLU A 1 188 ? 3.894 8.967 -15.606 1.00 93.12 188 GLU A CA 1
ATOM 1489 C C . GLU A 1 188 ? 4.044 9.344 -14.120 1.00 93.12 188 GLU A C 1
ATOM 1491 O O . GLU A 1 188 ? 5.166 9.468 -13.634 1.00 93.12 188 GLU A O 1
ATOM 1496 N N . LYS A 1 189 ? 2.934 9.528 -13.396 1.00 94.56 189 LYS A N 1
ATOM 1497 C CA . LYS A 1 189 ? 2.909 9.942 -11.984 1.00 94.56 189 LYS A CA 1
ATOM 1498 C C . LYS A 1 189 ? 2.857 8.788 -10.992 1.00 94.56 189 LYS A C 1
ATOM 1500 O O . LYS A 1 189 ? 3.119 8.997 -9.810 1.00 94.56 189 LYS A O 1
ATOM 1505 N N . LEU A 1 190 ? 2.541 7.587 -11.466 1.00 95.50 190 LEU A N 1
ATOM 1506 C CA . LEU A 1 190 ? 2.658 6.364 -10.685 1.00 95.50 190 LEU A CA 1
ATOM 1507 C C . LEU A 1 190 ? 4.033 5.750 -10.949 1.00 95.50 190 LEU A C 1
ATOM 1509 O O . LEU A 1 190 ? 4.325 5.358 -12.077 1.00 95.50 190 LEU A O 1
ATOM 1513 N N . GLU A 1 191 ? 4.875 5.695 -9.924 1.00 95.56 191 GLU A N 1
ATOM 1514 C CA . GLU A 1 191 ? 6.263 5.235 -10.007 1.00 95.56 191 GLU A CA 1
ATOM 1515 C C . GLU A 1 191 ? 6.482 4.020 -9.096 1.00 95.56 191 GLU A C 1
ATOM 1517 O O . GLU A 1 191 ? 6.063 4.013 -7.938 1.00 95.56 191 GLU A O 1
ATOM 1522 N N . PHE A 1 192 ? 7.186 3.015 -9.608 1.00 94.81 192 PHE A N 1
ATOM 1523 C CA . PHE A 1 192 ? 7.697 1.878 -8.847 1.00 94.81 192 PHE A CA 1
ATOM 1524 C C . PHE A 1 192 ? 9.178 2.108 -8.572 1.00 94.81 192 PHE A C 1
ATOM 1526 O O . PHE A 1 192 ? 9.943 2.338 -9.510 1.00 94.81 192 PHE A O 1
ATOM 1533 N N . ILE A 1 193 ? 9.570 2.089 -7.300 1.00 95.25 193 ILE A N 1
ATOM 1534 C CA . ILE A 1 193 ? 10.941 2.364 -6.862 1.00 95.25 193 ILE A CA 1
ATOM 1535 C C . ILE A 1 193 ? 11.612 1.055 -6.466 1.00 95.25 193 ILE A C 1
ATOM 1537 O O . ILE A 1 193 ? 11.105 0.337 -5.605 1.00 95.25 193 ILE A O 1
ATOM 1541 N N . PHE A 1 194 ? 12.763 0.775 -7.066 1.00 93.06 194 PHE A N 1
ATOM 1542 C CA . PHE A 1 194 ? 13.619 -0.356 -6.729 1.00 93.06 194 PHE A CA 1
ATOM 1543 C C . PHE A 1 194 ? 14.895 0.178 -6.106 1.00 93.06 194 PHE A C 1
ATOM 1545 O O . PHE A 1 194 ? 15.564 1.024 -6.700 1.00 93.06 194 PHE A O 1
ATOM 1552 N N . ASN A 1 195 ? 15.213 -0.324 -4.920 1.00 92.56 195 ASN A N 1
ATOM 1553 C CA . ASN A 1 195 ? 16.371 0.130 -4.172 1.00 92.56 195 ASN A CA 1
ATOM 1554 C C . ASN A 1 195 ? 17.534 -0.837 -4.350 1.00 92.56 195 ASN A C 1
ATOM 1556 O O . ASN A 1 195 ? 17.334 -2.053 -4.386 1.00 92.56 195 ASN A O 1
ATOM 1560 N N . GLY A 1 196 ? 18.745 -0.291 -4.378 1.00 88.75 196 GLY A N 1
ATOM 1561 C CA . GLY A 1 196 ? 19.959 -1.096 -4.330 1.00 88.75 196 GLY A CA 1
ATOM 1562 C C . GLY A 1 196 ? 20.282 -1.873 -5.612 1.00 88.75 196 GLY A C 1
ATOM 1563 O O . GLY A 1 196 ? 20.725 -3.015 -5.532 1.00 88.75 196 GLY A O 1
ATOM 1564 N N . ILE A 1 197 ? 20.062 -1.279 -6.786 1.00 87.25 197 ILE A N 1
ATOM 1565 C CA . ILE A 1 197 ? 20.441 -1.855 -8.084 1.00 87.25 197 ILE A CA 1
ATOM 1566 C C . ILE A 1 197 ? 21.932 -1.616 -8.348 1.00 87.25 197 ILE A C 1
ATOM 1568 O O . ILE A 1 197 ? 22.408 -0.488 -8.239 1.00 87.25 197 ILE A O 1
ATOM 1572 N N . GLU A 1 198 ? 22.675 -2.662 -8.707 1.00 84.75 198 GLU A N 1
ATOM 1573 C CA . GLU A 1 198 ? 24.118 -2.576 -8.964 1.00 84.75 198 GLU A CA 1
ATOM 1574 C C . GLU A 1 198 ? 24.442 -1.884 -10.300 1.00 84.75 198 GLU A C 1
ATOM 1576 O O . GLU A 1 198 ? 23.812 -2.136 -11.331 1.00 84.75 198 GLU A O 1
ATOM 1581 N N . MET A 1 199 ? 25.450 -1.003 -10.291 1.00 78.19 199 MET A N 1
ATOM 1582 C CA . MET A 1 199 ? 25.936 -0.306 -11.483 1.00 78.19 199 MET A CA 1
ATOM 1583 C C . MET A 1 199 ? 27.085 -1.041 -12.197 1.00 78.19 199 MET A C 1
ATOM 1585 O O . MET A 1 199 ? 28.057 -1.421 -11.545 1.00 78.19 199 MET A O 1
ATOM 1589 N N . PRO A 1 200 ? 27.087 -1.097 -13.545 1.00 70.69 200 PRO A N 1
ATOM 1590 C CA . PRO A 1 200 ? 26.099 -0.499 -14.441 1.00 70.69 200 PRO A CA 1
ATOM 1591 C C . PRO A 1 200 ? 24.836 -1.359 -14.542 1.00 70.69 200 PRO A C 1
ATOM 1593 O O . PRO A 1 200 ? 24.926 -2.542 -14.863 1.00 70.69 200 PRO A O 1
ATOM 1596 N N . ALA A 1 201 ? 23.660 -0.751 -14.370 1.00 69.81 201 ALA A N 1
ATOM 1597 C CA . ALA A 1 201 ? 22.401 -1.440 -14.632 1.00 69.81 201 ALA A CA 1
ATOM 1598 C C . ALA A 1 201 ? 22.266 -1.665 -16.151 1.00 69.81 201 ALA A C 1
ATOM 1600 O O . ALA A 1 201 ? 21.911 -0.761 -16.917 1.00 69.81 201 ALA A O 1
ATOM 1601 N N . LYS A 1 202 ? 22.644 -2.858 -16.613 1.00 66.94 202 LYS A N 1
ATOM 1602 C CA . LYS A 1 202 ? 22.589 -3.243 -18.029 1.00 66.94 202 LYS A CA 1
ATOM 1603 C C . LYS A 1 202 ? 21.134 -3.437 -18.446 1.00 66.94 202 LYS A C 1
ATOM 1605 O O . LYS A 1 202 ? 20.355 -3.941 -17.657 1.00 66.94 202 LYS A O 1
ATOM 1610 N N . GLY A 1 203 ? 20.776 -2.962 -19.644 1.00 65.31 203 GLY A N 1
ATOM 1611 C CA . GLY A 1 203 ? 19.450 -3.046 -20.291 1.00 65.31 203 GLY A CA 1
ATOM 1612 C C . GLY A 1 203 ? 18.239 -2.461 -19.543 1.00 65.31 2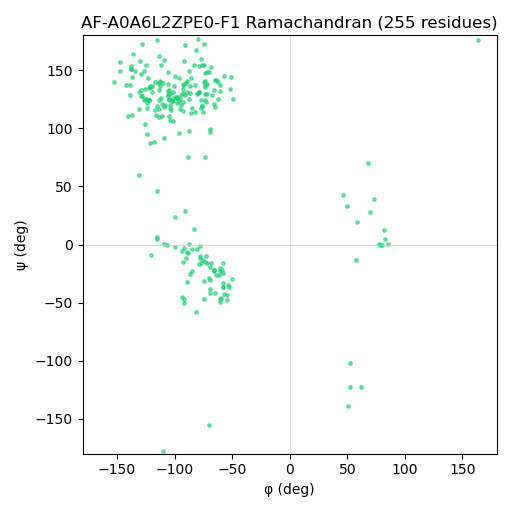03 GLY A C 1
ATOM 1613 O O . GLY A 1 203 ? 17.216 -2.191 -20.161 1.00 65.31 203 GLY A O 1
ATOM 1614 N N . LEU A 1 204 ? 18.371 -2.157 -18.256 1.00 66.75 204 LEU A N 1
ATOM 1615 C CA . LEU A 1 204 ? 17.434 -1.369 -17.471 1.00 66.75 204 LEU A CA 1
ATOM 1616 C C . LEU A 1 204 ? 17.528 0.133 -17.807 1.00 66.75 204 LEU A C 1
ATOM 1618 O O . LEU A 1 204 ? 16.519 0.836 -17.752 1.00 66.75 204 LEU A O 1
ATOM 1622 N N . SER A 1 205 ? 18.712 0.642 -18.176 1.00 63.59 205 SER A N 1
ATOM 1623 C CA . SER A 1 205 ? 19.013 2.086 -18.289 1.00 63.59 205 SER A CA 1
ATOM 1624 C C . SER A 1 205 ? 18.118 2.871 -19.252 1.00 63.59 205 SER A C 1
ATOM 1626 O O . SER A 1 205 ? 17.918 4.070 -19.068 1.00 63.59 205 SER A O 1
ATOM 1628 N N . THR A 1 206 ? 17.523 2.206 -20.241 1.00 71.75 206 THR A N 1
ATOM 1629 C CA . THR A 1 206 ? 16.555 2.793 -21.180 1.00 71.75 206 THR A CA 1
ATOM 1630 C C . THR A 1 206 ? 15.149 2.931 -20.591 1.00 71.75 206 THR A C 1
ATOM 1632 O O . THR A 1 206 ? 14.328 3.691 -21.107 1.00 71.75 206 THR A O 1
ATOM 1635 N N . HIS A 1 207 ? 14.853 2.229 -19.497 1.00 77.88 207 HIS A N 1
ATOM 1636 C CA . HIS A 1 207 ? 13.504 2.056 -18.963 1.00 77.88 207 HIS A CA 1
ATOM 1637 C C . HIS A 1 207 ? 13.309 2.568 -17.531 1.00 77.88 207 HIS A C 1
ATOM 1639 O O . HIS A 1 207 ? 12.164 2.719 -17.109 1.00 77.88 207 HIS A O 1
ATOM 1645 N N . TYR A 1 208 ? 14.366 2.945 -16.811 1.00 83.44 208 TYR A N 1
ATOM 1646 C CA . TYR A 1 208 ? 14.251 3.582 -15.492 1.00 83.44 208 TYR A CA 1
ATOM 1647 C C . TYR A 1 208 ? 14.766 5.025 -15.475 1.00 83.44 208 TYR A C 1
ATOM 1649 O O . TYR A 1 208 ? 15.236 5.565 -16.477 1.00 83.44 208 TYR A O 1
ATOM 1657 N N . THR A 1 209 ? 14.611 5.677 -14.329 1.00 86.19 209 THR A N 1
ATOM 1658 C CA . THR A 1 209 ? 15.250 6.946 -13.982 1.00 86.19 209 THR A CA 1
ATOM 1659 C C . THR A 1 209 ? 16.029 6.747 -12.686 1.00 86.19 209 THR A C 1
ATOM 1661 O O . THR A 1 209 ? 15.461 6.297 -11.693 1.00 86.19 209 THR A O 1
ATOM 1664 N N . ALA A 1 210 ? 17.342 6.999 -12.706 1.00 84.94 210 ALA A N 1
ATOM 1665 C CA . ALA A 1 210 ? 18.156 6.930 -11.494 1.00 84.94 210 ALA A CA 1
ATOM 1666 C C . ALA A 1 210 ? 17.715 8.042 -10.536 1.00 84.94 210 ALA A C 1
ATOM 1668 O O . ALA A 1 210 ? 17.556 9.189 -10.957 1.00 84.94 210 ALA A O 1
ATOM 1669 N N . LEU A 1 211 ? 17.517 7.703 -9.265 1.00 85.56 211 LEU A N 1
ATOM 1670 C CA . LEU A 1 211 ? 17.161 8.674 -8.232 1.00 85.56 211 LEU A CA 1
ATOM 1671 C C . LEU A 1 211 ? 18.400 9.357 -7.638 1.00 85.56 211 LEU A C 1
ATOM 1673 O O . LEU A 1 211 ? 18.305 10.489 -7.170 1.00 85.56 211 LEU A O 1
ATOM 1677 N N . ASN A 1 212 ? 19.568 8.714 -7.735 1.00 78.44 212 ASN A N 1
ATOM 1678 C CA . ASN A 1 212 ? 20.846 9.283 -7.318 1.00 78.44 212 ASN A CA 1
ATOM 1679 C C . ASN A 1 212 ? 21.513 10.020 -8.486 1.00 78.44 212 ASN A C 1
ATOM 1681 O O . ASN A 1 212 ? 21.690 9.467 -9.576 1.00 78.44 212 ASN A O 1
ATOM 1685 N N . HIS A 1 213 ? 21.919 11.268 -8.259 1.00 62.25 213 HIS A N 1
ATOM 1686 C CA . HIS A 1 213 ? 22.683 12.033 -9.238 1.00 62.25 213 HIS A CA 1
ATOM 1687 C C . HIS A 1 213 ? 24.137 11.530 -9.257 1.00 62.25 213 HIS A C 1
ATOM 1689 O O . HIS A 1 213 ? 24.857 11.696 -8.282 1.00 62.25 213 HIS A O 1
ATOM 1695 N N . GLN A 1 214 ? 24.551 10.928 -10.378 1.00 69.31 214 GLN A N 1
ATOM 1696 C CA . GLN A 1 214 ? 25.925 10.475 -10.679 1.00 69.31 214 GLN A CA 1
ATOM 1697 C C . GLN A 1 214 ? 26.455 9.293 -9.843 1.00 69.31 214 GLN A C 1
ATOM 1699 O O . GLN A 1 214 ? 27.378 9.443 -9.042 1.00 69.31 214 GLN A O 1
ATOM 1704 N N . PRO A 1 215 ? 25.928 8.081 -10.059 1.00 70.44 215 PRO A N 1
ATOM 1705 C CA . PRO A 1 215 ? 26.459 6.898 -9.399 1.00 70.44 215 PRO A CA 1
ATOM 1706 C C . PRO A 1 215 ? 27.803 6.443 -9.985 1.00 70.44 215 PRO A C 1
ATOM 1708 O O . PRO A 1 215 ? 28.000 6.437 -11.202 1.00 70.44 215 PRO A O 1
ATOM 1711 N N . GLN A 1 216 ? 28.724 6.029 -9.114 1.00 76.69 216 GLN A N 1
ATOM 1712 C CA . GLN A 1 216 ? 30.005 5.434 -9.506 1.00 76.69 216 GLN A CA 1
ATOM 1713 C C . GLN A 1 216 ? 29.819 3.973 -9.958 1.00 76.69 216 GLN A C 1
ATOM 1715 O O . GLN A 1 216 ? 28.874 3.296 -9.544 1.00 76.69 216 GLN A O 1
ATOM 1720 N N . ALA A 1 217 ? 30.714 3.456 -10.802 1.00 77.06 217 ALA A N 1
ATOM 1721 C CA . ALA A 1 217 ? 30.702 2.036 -11.167 1.00 77.06 217 ALA A CA 1
ATOM 1722 C C . ALA A 1 217 ? 30.889 1.155 -9.916 1.00 77.06 217 ALA A C 1
ATOM 1724 O O . ALA A 1 217 ? 31.706 1.484 -9.057 1.00 77.06 217 ALA A O 1
ATOM 1725 N N . GLY A 1 218 ? 30.117 0.069 -9.799 1.00 77.38 218 GLY A N 1
ATOM 1726 C CA . GLY A 1 218 ? 30.090 -0.785 -8.604 1.00 77.38 218 GLY A CA 1
ATOM 1727 C C . GLY A 1 218 ? 29.298 -0.220 -7.417 1.00 77.38 218 GLY A C 1
ATOM 1728 O O . GLY A 1 218 ? 29.229 -0.866 -6.376 1.00 77.38 218 GLY A O 1
ATOM 1729 N N . SER A 1 219 ? 28.691 0.968 -7.541 1.00 84.31 219 SER A N 1
ATOM 1730 C CA . SER A 1 219 ? 27.774 1.484 -6.517 1.00 84.31 219 SER A CA 1
ATOM 1731 C C . SER A 1 219 ? 26.360 0.927 -6.681 1.00 84.31 219 SER A C 1
ATOM 1733 O O . SER A 1 219 ? 25.940 0.557 -7.781 1.00 84.31 219 SER A O 1
ATOM 1735 N N . LEU A 1 220 ? 25.627 0.891 -5.570 1.00 87.81 220 LEU A N 1
ATOM 1736 C CA . LEU A 1 220 ? 24.200 0.601 -5.553 1.00 87.81 220 LEU A CA 1
ATOM 1737 C C . LEU A 1 220 ? 23.401 1.888 -5.776 1.00 87.81 220 LEU A C 1
ATOM 1739 O O . LEU A 1 220 ? 23.698 2.927 -5.181 1.00 87.81 220 LEU A O 1
ATOM 1743 N N . ILE A 1 221 ? 22.377 1.811 -6.621 1.00 87.06 221 ILE A N 1
ATOM 1744 C CA . ILE A 1 221 ? 21.516 2.939 -6.964 1.00 87.06 221 ILE A CA 1
ATOM 1745 C C . ILE A 1 221 ? 20.052 2.612 -6.752 1.00 87.06 221 ILE A C 1
ATOM 1747 O O . ILE A 1 221 ? 19.614 1.484 -6.965 1.00 87.06 221 ILE A O 1
ATOM 1751 N N . ASP A 1 222 ? 19.284 3.639 -6.419 1.00 90.56 222 ASP A N 1
ATOM 1752 C CA . ASP A 1 222 ? 17.834 3.542 -6.431 1.00 90.56 222 ASP A CA 1
ATO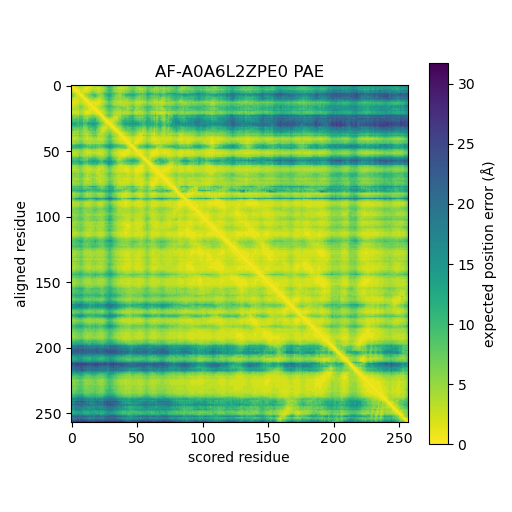M 1753 C C . ASP A 1 222 ? 17.318 4.017 -7.787 1.00 90.56 222 ASP A C 1
ATOM 1755 O O . ASP A 1 222 ? 17.794 5.010 -8.357 1.00 90.56 222 ASP A O 1
ATOM 1759 N N . VAL A 1 223 ? 16.346 3.291 -8.325 1.00 90.94 223 VAL A N 1
ATOM 1760 C CA . VAL A 1 223 ? 15.781 3.545 -9.649 1.00 90.94 223 VAL A CA 1
ATOM 1761 C C . VAL A 1 223 ? 14.267 3.610 -9.579 1.00 90.94 223 VAL A C 1
ATOM 1763 O O . VAL A 1 223 ? 13.638 2.896 -8.801 1.00 90.94 223 VAL A O 1
ATOM 1766 N N . SER A 1 224 ? 13.665 4.446 -10.421 1.00 92.81 224 SER A N 1
ATOM 1767 C CA . SER A 1 224 ? 12.217 4.498 -10.590 1.00 92.81 224 SER A CA 1
ATOM 1768 C C . SER A 1 224 ? 11.791 4.117 -12.002 1.00 92.81 224 SER A C 1
ATOM 1770 O O . SER A 1 224 ? 12.409 4.511 -12.993 1.00 92.81 224 SER A O 1
ATOM 1772 N N . ILE A 1 225 ? 10.697 3.367 -12.102 1.00 92.56 225 ILE A N 1
ATOM 1773 C CA . ILE A 1 225 ? 10.034 3.056 -13.368 1.00 92.56 225 ILE A CA 1
ATOM 1774 C C . ILE A 1 225 ? 8.592 3.533 -13.269 1.00 92.56 225 ILE A C 1
ATOM 1776 O O . ILE A 1 225 ? 7.866 3.164 -12.348 1.00 92.56 225 ILE A O 1
ATOM 1780 N N . SER A 1 226 ? 8.168 4.374 -14.211 1.00 93.31 226 SER A N 1
ATOM 1781 C CA . SER A 1 226 ? 6.789 4.850 -14.246 1.00 93.31 226 SER A CA 1
ATOM 1782 C C . SER A 1 226 ? 5.849 3.807 -14.843 1.00 93.31 226 SER A C 1
ATOM 1784 O O . SER A 1 226 ? 6.238 3.002 -15.694 1.00 93.31 226 SER A O 1
ATOM 1786 N N . PHE A 1 227 ? 4.577 3.868 -14.459 1.00 93.06 227 PHE A N 1
ATOM 1787 C CA . PHE A 1 227 ? 3.542 3.016 -15.032 1.00 93.06 227 PHE A CA 1
ATOM 1788 C C . PHE A 1 227 ? 3.437 3.198 -16.558 1.00 93.06 227 PHE A C 1
ATOM 1790 O O . PHE A 1 227 ? 3.301 2.216 -17.283 1.00 93.06 227 PHE A O 1
ATOM 1797 N N . ALA A 1 228 ? 3.625 4.419 -17.071 1.00 92.25 228 ALA A N 1
ATOM 1798 C CA . ALA A 1 228 ? 3.676 4.671 -18.514 1.00 92.25 228 ALA A CA 1
ATOM 1799 C C . ALA A 1 228 ? 4.761 3.841 -19.234 1.00 92.25 228 ALA A C 1
ATOM 1801 O O . ALA A 1 228 ? 4.509 3.280 -20.302 1.00 92.25 228 ALA A O 1
ATOM 1802 N N . LYS A 1 229 ? 5.965 3.733 -18.648 1.00 90.31 229 LYS A N 1
ATOM 1803 C CA . LYS A 1 229 ? 7.063 2.941 -19.226 1.00 90.31 229 LYS A CA 1
ATOM 1804 C C . LYS A 1 229 ? 6.776 1.438 -19.160 1.00 90.31 229 LYS A C 1
ATOM 1806 O O . LYS A 1 229 ? 7.009 0.749 -20.149 1.00 90.31 229 LYS A O 1
ATOM 1811 N N . LEU A 1 230 ? 6.229 0.954 -18.041 1.00 89.69 230 LEU A N 1
ATOM 1812 C CA . LEU A 1 230 ? 5.821 -0.449 -17.881 1.00 89.69 230 LEU A CA 1
ATOM 1813 C C . LEU A 1 230 ? 4.755 -0.857 -18.906 1.00 89.69 230 LEU A C 1
ATOM 1815 O O . LEU A 1 230 ? 4.892 -1.884 -19.563 1.00 89.69 230 LEU A O 1
ATOM 1819 N N . GLU A 1 231 ? 3.719 -0.037 -19.084 1.00 89.25 231 GLU A N 1
ATOM 1820 C CA . GLU A 1 231 ? 2.656 -0.301 -20.058 1.00 89.25 231 GLU A CA 1
ATOM 1821 C C . GLU A 1 231 ? 3.176 -0.271 -21.501 1.00 89.25 231 GLU A C 1
ATOM 1823 O O . GLU A 1 231 ? 2.817 -1.127 -22.311 1.00 89.25 231 GLU A O 1
ATOM 1828 N N . THR A 1 232 ? 4.051 0.688 -21.822 1.00 89.06 232 THR A N 1
ATOM 1829 C CA . THR A 1 232 ? 4.680 0.771 -23.148 1.00 89.06 232 THR A CA 1
ATOM 1830 C C . THR A 1 232 ? 5.475 -0.495 -23.453 1.00 89.06 232 THR A C 1
ATOM 1832 O O . THR A 1 232 ? 5.327 -1.063 -24.533 1.00 89.06 232 THR A O 1
ATOM 1835 N N . TYR A 1 233 ? 6.283 -0.962 -22.494 1.00 88.00 233 TYR A N 1
ATOM 1836 C CA . TYR A 1 233 ? 7.027 -2.208 -22.643 1.00 88.00 233 TYR A CA 1
ATOM 1837 C C . TYR A 1 233 ? 6.085 -3.398 -22.836 1.00 88.00 233 TYR A C 1
ATOM 1839 O O . TYR A 1 233 ? 6.256 -4.153 -23.786 1.00 88.00 233 TYR A O 1
ATOM 1847 N N . TYR A 1 234 ? 5.068 -3.541 -21.981 1.00 88.25 234 TYR A N 1
ATOM 1848 C CA . TYR A 1 234 ? 4.123 -4.656 -22.041 1.00 88.25 234 TYR A CA 1
ATOM 1849 C C . TYR A 1 234 ? 3.468 -4.792 -23.422 1.00 88.25 234 TYR A C 1
ATOM 1851 O O . TYR A 1 234 ? 3.468 -5.872 -24.005 1.00 88.25 234 TYR A O 1
ATOM 1859 N N . HIS A 1 235 ? 2.974 -3.694 -23.997 1.00 87.69 235 HIS A N 1
ATOM 1860 C CA . HIS A 1 235 ? 2.361 -3.737 -25.326 1.00 87.69 235 HIS A CA 1
ATOM 1861 C C . HIS A 1 235 ? 3.368 -3.973 -26.459 1.00 87.69 235 HIS A C 1
ATOM 1863 O O . HIS A 1 235 ? 3.007 -4.571 -27.469 1.00 87.69 235 HIS A O 1
ATOM 1869 N N . ALA A 1 236 ? 4.627 -3.553 -26.304 1.00 88.12 236 ALA A N 1
ATOM 1870 C CA . ALA A 1 236 ? 5.669 -3.828 -27.294 1.00 88.12 236 ALA A CA 1
ATOM 1871 C C . ALA A 1 236 ? 6.004 -5.327 -27.411 1.00 88.12 236 ALA A C 1
ATOM 1873 O O . ALA A 1 236 ? 6.500 -5.753 -28.451 1.00 88.12 236 ALA A O 1
ATOM 1874 N N . GLN A 1 237 ? 5.709 -6.127 -26.381 1.00 86.69 237 GLN A N 1
ATOM 1875 C CA . GLN A 1 237 ? 5.903 -7.583 -26.393 1.00 86.69 237 GLN A CA 1
ATOM 1876 C C . GLN A 1 237 ? 4.817 -8.321 -27.188 1.00 86.69 237 GLN A C 1
ATOM 1878 O O . GLN A 1 237 ? 5.019 -9.464 -27.590 1.00 86.69 237 GLN A O 1
ATOM 1883 N N . TYR A 1 238 ? 3.697 -7.653 -27.477 1.00 86.81 238 TYR A N 1
ATOM 1884 C CA . TYR A 1 238 ? 2.569 -8.211 -28.223 1.00 86.81 238 TYR A CA 1
ATOM 1885 C C . TYR A 1 238 ? 2.116 -7.261 -29.346 1.00 86.81 238 TYR A C 1
ATOM 1887 O O . TYR A 1 238 ? 0.967 -6.818 -29.370 1.00 86.81 238 TYR A O 1
ATOM 1895 N N . PRO A 1 239 ? 2.999 -6.929 -30.306 1.00 84.19 239 PRO A N 1
ATOM 1896 C CA . PRO A 1 239 ? 2.748 -5.876 -31.294 1.00 84.19 239 PRO A CA 1
ATOM 1897 C C . PRO A 1 239 ? 1.591 -6.189 -32.255 1.00 84.19 239 PRO A C 1
ATOM 1899 O O . PRO A 1 239 ? 1.019 -5.277 -32.845 1.00 84.19 239 PRO A O 1
ATOM 1902 N N . ASN A 1 240 ? 1.253 -7.472 -32.413 1.00 85.88 240 ASN A N 1
ATOM 1903 C CA . ASN A 1 240 ? 0.217 -7.944 -33.333 1.00 85.88 240 ASN A CA 1
ATOM 1904 C C . ASN A 1 240 ? -1.116 -8.240 -32.637 1.00 85.88 240 ASN A C 1
ATOM 1906 O O . ASN A 1 240 ? -2.074 -8.642 -33.297 1.00 85.88 240 ASN A O 1
ATOM 1910 N N . GLU A 1 241 ? -1.183 -8.090 -31.316 1.00 82.44 241 GLU A N 1
ATOM 1911 C CA . GLU A 1 241 ? -2.383 -8.412 -30.563 1.00 82.44 241 GLU A CA 1
ATOM 1912 C C . GLU A 1 241 ? -3.239 -7.180 -30.326 1.00 82.44 241 GLU A C 1
ATOM 1914 O O . GLU A 1 241 ? -2.766 -6.066 -30.089 1.00 82.44 241 GLU A O 1
ATOM 1919 N N . ASN A 1 242 ? -4.548 -7.395 -30.370 1.00 80.25 242 ASN A N 1
ATOM 1920 C CA . ASN A 1 242 ? -5.478 -6.363 -29.984 1.00 80.25 242 ASN A CA 1
ATOM 1921 C C . ASN A 1 242 ? -5.447 -6.223 -28.461 1.00 80.25 242 ASN A C 1
ATOM 1923 O O . ASN A 1 242 ? -5.658 -7.203 -27.754 1.00 80.25 242 ASN A O 1
ATOM 1927 N N . LYS A 1 243 ? -5.293 -4.999 -27.947 1.00 73.75 243 LYS A N 1
ATOM 1928 C CA . LYS A 1 243 ? -5.365 -4.718 -26.506 1.00 73.75 243 LYS A CA 1
ATOM 1929 C C . LYS A 1 243 ? -6.610 -5.316 -25.844 1.00 73.75 243 LYS A C 1
ATOM 1931 O O . LYS A 1 243 ? -6.547 -5.664 -24.676 1.00 73.75 243 LYS A O 1
ATOM 1936 N N . TYR A 1 244 ? -7.721 -5.469 -26.567 1.00 71.06 244 TYR A N 1
ATOM 1937 C CA . TYR A 1 244 ? -8.956 -6.061 -26.038 1.00 71.06 244 TYR A CA 1
ATOM 1938 C C . TYR A 1 244 ? -8.914 -7.584 -25.844 1.00 71.06 244 TYR A C 1
ATOM 1940 O O . TYR A 1 244 ? -9.795 -8.121 -25.181 1.00 71.06 244 TYR A O 1
ATOM 1948 N N . SER A 1 245 ? -7.936 -8.285 -26.425 1.00 77.38 245 SER A N 1
ATOM 1949 C CA . SER A 1 245 ? -7.789 -9.744 -26.322 1.00 77.38 245 SER A CA 1
ATOM 1950 C C . SER A 1 245 ? -6.635 -10.185 -25.421 1.00 77.38 245 SER A C 1
ATOM 1952 O O . SER A 1 245 ? -6.434 -11.381 -25.264 1.00 77.38 245 SER A O 1
ATOM 1954 N N . MET A 1 246 ? -5.890 -9.248 -24.829 1.00 81.56 246 MET A N 1
ATOM 1955 C CA . MET A 1 246 ? -4.677 -9.529 -24.045 1.00 81.56 246 MET A CA 1
ATOM 1956 C C . MET A 1 246 ? -4.953 -9.921 -22.582 1.00 81.56 246 MET A C 1
ATOM 1958 O O . MET A 1 246 ? -4.050 -9.889 -21.742 1.00 81.56 246 MET A O 1
ATOM 1962 N N . ASP A 1 247 ? -6.200 -10.242 -22.238 1.00 83.44 247 ASP A N 1
ATOM 1963 C CA . ASP A 1 247 ? -6.584 -10.565 -20.866 1.00 83.44 247 ASP A CA 1
ATOM 1964 C C . ASP A 1 247 ? -5.856 -11.814 -20.360 1.00 83.44 247 ASP A C 1
ATOM 1966 O O . ASP A 1 247 ? -5.922 -12.889 -20.952 1.00 83.44 247 ASP A O 1
ATOM 1970 N N . GLY A 1 248 ? -5.166 -11.672 -19.228 1.00 79.81 248 GLY A N 1
ATOM 1971 C CA . GLY A 1 248 ? -4.396 -12.743 -18.601 1.00 79.81 248 GLY A CA 1
ATOM 1972 C C . GLY A 1 248 ? -3.019 -12.992 -19.219 1.00 79.81 248 GLY A C 1
ATOM 1973 O O . GLY A 1 248 ? -2.291 -13.842 -18.705 1.00 79.81 248 GLY A O 1
ATOM 1974 N N . HIS A 1 249 ? -2.620 -12.251 -20.261 1.00 84.69 249 HIS A N 1
ATOM 1975 C CA . HIS A 1 249 ? -1.255 -12.326 -20.787 1.00 84.69 249 HIS A CA 1
ATOM 1976 C C . HIS A 1 249 ? -0.277 -11.883 -19.702 1.00 84.69 249 HIS A C 1
ATOM 1978 O O . HIS A 1 249 ? -0.573 -10.975 -18.925 1.00 84.69 249 HIS A O 1
ATOM 1984 N N . LEU A 1 250 ? 0.858 -12.568 -19.597 1.00 85.50 250 LEU A N 1
ATOM 1985 C CA . LEU A 1 250 ? 1.805 -12.385 -18.505 1.00 85.50 250 LEU A CA 1
ATOM 1986 C C . LEU A 1 250 ? 3.202 -12.174 -19.067 1.00 85.50 250 LEU A C 1
ATOM 1988 O O . LEU A 1 250 ? 3.693 -12.997 -19.838 1.00 85.50 250 LEU A O 1
ATOM 1992 N N . VAL A 1 251 ? 3.853 -11.097 -18.635 1.00 84.50 251 VAL A N 1
ATOM 1993 C CA . VAL A 1 251 ? 5.202 -10.746 -19.075 1.00 84.50 251 VAL A CA 1
ATOM 1994 C C . VAL A 1 251 ? 6.043 -10.250 -17.912 1.00 84.50 251 VAL A C 1
ATOM 1996 O O . VAL A 1 251 ? 5.594 -9.422 -17.120 1.00 84.50 251 VAL A O 1
ATOM 1999 N N . ALA A 1 252 ? 7.293 -10.703 -17.852 1.00 80.25 252 ALA A N 1
ATOM 2000 C CA . ALA A 1 252 ? 8.320 -10.039 -17.060 1.00 80.25 252 ALA A CA 1
ATOM 2001 C C . ALA A 1 252 ? 8.719 -8.726 -17.762 1.00 80.25 252 ALA A C 1
ATOM 2003 O O . ALA A 1 252 ? 9.109 -8.756 -18.934 1.00 80.25 252 ALA A O 1
ATOM 2004 N N . PRO A 1 253 ? 8.603 -7.561 -17.106 1.00 71.88 253 PRO A N 1
ATOM 2005 C CA . PRO A 1 253 ? 8.699 -6.278 -17.776 1.00 71.88 253 PRO A CA 1
ATOM 2006 C C . PRO A 1 253 ? 10.100 -5.909 -18.217 1.00 71.88 253 PRO A C 1
ATOM 2008 O O . PRO A 1 253 ? 10.232 -4.944 -18.954 1.00 71.88 253 PRO A O 1
ATOM 2011 N N . PHE A 1 254 ? 11.127 -6.647 -17.795 1.00 73.25 254 PHE A N 1
ATOM 2012 C CA . PHE A 1 254 ? 12.481 -6.482 -18.303 1.00 73.25 254 PHE A CA 1
ATOM 2013 C C . PHE A 1 254 ? 13.141 -7.858 -18.429 1.00 73.25 254 PHE A C 1
ATOM 2015 O O . PHE A 1 254 ? 12.950 -8.701 -17.547 1.00 73.25 254 PHE A O 1
ATOM 2022 N N . PRO A 1 255 ? 13.869 -8.122 -19.527 1.00 67.25 255 PRO A N 1
ATOM 2023 C CA . PRO A 1 255 ? 14.586 -9.377 -19.695 1.00 67.25 255 PRO A CA 1
ATOM 2024 C C . PRO A 1 255 ? 15.684 -9.505 -18.633 1.00 67.25 255 PRO A C 1
ATOM 2026 O O . PRO A 1 255 ? 16.345 -8.522 -18.308 1.00 67.25 255 PRO A O 1
ATOM 2029 N N . ALA A 1 256 ? 15.877 -10.719 -18.111 1.00 63.22 256 ALA A N 1
ATOM 2030 C CA . ALA A 1 256 ? 17.000 -11.028 -17.229 1.00 63.22 256 ALA A CA 1
ATOM 2031 C C . ALA A 1 256 ? 18.331 -10.901 -17.993 1.00 63.22 256 ALA A C 1
ATOM 2033 O O . ALA A 1 256 ? 18.400 -11.279 -19.168 1.00 63.22 256 ALA A O 1
ATOM 2034 N N . PHE A 1 257 ? 19.361 -10.377 -17.325 1.00 54.47 257 PHE A N 1
ATOM 2035 C CA . PHE A 1 257 ? 20.714 -10.205 -17.870 1.00 54.47 257 PHE A CA 1
ATOM 2036 C C . PHE A 1 257 ? 21.678 -11.263 -17.345 1.00 54.47 257 PHE A C 1
ATOM 2038 O O . PHE A 1 257 ? 21.591 -11.592 -16.141 1.00 54.47 257 PHE A O 1
#

Mean predicted aligned error: 7.09 Å

Radius of gyration: 21.48 Å; Cα contacts (8 Å, |Δi|>4): 572; chains: 1; bounding box: 54×34×71 Å

pLDDT: mean 86.28, std 8.24, range [54.47, 97.69]

Foldseek 3Di:
DDWDQDPPRAIWDADPVLRDIAWEWDQDPVRDTDGFAFDAWAAAAPPFRWTWGWTDDPPWTWIFTHGPNNYTPDIGGDPQWDWDDDPLEIEIECGQPQEQDLVNQDEHPHQEYEYEYDQPAAQDGEHEYEPVSYDHLEYEYAYEHNHAYEYEAPAPDDLLNWKWADAALWIWICHPRYIYTYHYPPQQRYKYKYWFQAPPPPQCVVFWDWPDDDDDHRGTTMIIGTSVSQVVQVCVVVVPDDSRPRHPPMDRSTDDD

Sequence (257 aa):
MIKVTLSNNQQGWYHAGQKKLFLPFTTDESGSIKTHNLDQYLGLTHQSHNAYFNSKVGEQLDLIKMNQDGALEKKIPNKGMIYQRAKPILILDSGPVSVLADDDYINIDVPALLITTPFTQTQDQSFTFSIDKFSYPMIYLMHLNLGKLRCIMPTGSTPESLLITQKGWNVCVIIKKNLVMLLCHKKEKLEFIFNGIEMPAKGLSTHYTALNHQPQAGSLIDVSISFAKLETYYHAQYPNENKYSMDGHLVAPFPAF

Nearest PDB structures (foldseek):
  8pu0-assembly1_A  TM=5.098E-01  e=2.881E-01  Homo sapiens
  8avg-assembly1_A  TM=5.017E-01  e=6.779E-01  Mus musculus
  5olj-assembly1_A  TM=4.784E-01  e=1.423E+00  Porphyromonas gingivalis
  3u1w-assembly2_C  TM=6.606E-01  e=7.440E+00  Parabacteroides distasonis ATCC 8503
  2bkl-assembly2_B  TM=4.636E-01  e=2.821E+00  Myxococcus xanthus

Organism: NCBI:txid138073